Protein AF-A0A6V7IVZ9-F1 (afdb_monomer)

Structure (mmCIF, N/CA/C/O backbone):
data_AF-A0A6V7IVZ9-F1
#
_entry.id   AF-A0A6V7IVZ9-F1
#
loop_
_atom_site.group_PDB
_atom_site.id
_atom_site.type_symbol
_atom_site.label_atom_id
_atom_site.label_alt_id
_atom_site.label_comp_id
_atom_site.label_asym_id
_atom_site.label_entity_id
_atom_site.label_seq_id
_atom_site.pdbx_PDB_ins_code
_atom_site.Cartn_x
_atom_site.Cartn_y
_atom_site.Cartn_z
_atom_site.occupancy
_atom_site.B_iso_or_equiv
_atom_site.auth_seq_id
_atom_site.auth_comp_id
_atom_site.auth_asym_id
_atom_site.auth_atom_id
_atom_site.pdbx_PDB_model_num
ATOM 1 N N . MET A 1 1 ? 34.591 -4.222 -26.010 1.00 52.09 1 MET A N 1
ATOM 2 C CA . MET A 1 1 ? 35.633 -4.998 -26.718 1.00 52.09 1 MET A CA 1
ATOM 3 C C . MET A 1 1 ? 35.244 -5.314 -28.159 1.00 52.09 1 MET A C 1
ATOM 5 O O . MET A 1 1 ? 36.115 -5.189 -28.998 1.00 52.09 1 MET A O 1
ATOM 9 N N . ALA A 1 2 ? 33.980 -5.629 -28.473 1.00 67.31 2 ALA A N 1
ATOM 10 C CA . ALA A 1 2 ? 33.551 -5.949 -29.846 1.00 67.31 2 ALA A CA 1
ATOM 11 C C . ALA A 1 2 ? 33.911 -4.881 -30.910 1.00 67.31 2 ALA A C 1
ATOM 13 O O . ALA A 1 2 ? 34.555 -5.218 -31.892 1.00 67.31 2 ALA A O 1
ATOM 14 N N . LEU A 1 3 ? 33.627 -3.592 -30.662 1.00 71.81 3 LEU A N 1
ATOM 15 C CA . LEU A 1 3 ? 33.977 -2.481 -31.576 1.00 71.81 3 LEU A CA 1
ATOM 16 C C . LEU A 1 3 ? 35.470 -2.381 -31.927 1.00 71.81 3 LEU A C 1
ATOM 18 O O . LEU A 1 3 ? 35.816 -1.995 -33.039 1.00 71.81 3 LEU A O 1
ATOM 22 N N . GLU A 1 4 ? 36.356 -2.711 -30.985 1.00 75.56 4 GLU A N 1
ATOM 23 C CA . GLU A 1 4 ? 37.801 -2.662 -31.230 1.00 75.56 4 GLU A CA 1
ATOM 24 C C . GLU A 1 4 ? 38.268 -3.864 -32.046 1.00 75.56 4 GLU A C 1
ATOM 26 O O . GLU A 1 4 ? 39.106 -3.727 -32.927 1.00 75.56 4 GLU A O 1
ATOM 31 N N . VAL A 1 5 ? 37.704 -5.039 -31.769 1.00 74.25 5 VAL A N 1
ATOM 32 C CA . VAL A 1 5 ? 38.083 -6.288 -32.437 1.00 74.25 5 VAL A CA 1
ATOM 33 C C . VAL A 1 5 ? 37.590 -6.320 -33.885 1.00 74.25 5 VAL A C 1
ATOM 35 O O . VAL A 1 5 ? 38.287 -6.855 -34.741 1.00 74.25 5 VAL A O 1
ATOM 38 N N . GLU A 1 6 ? 36.418 -5.748 -34.171 1.00 70.19 6 GLU A N 1
ATOM 39 C CA . GLU A 1 6 ? 35.843 -5.750 -35.523 1.00 70.19 6 GLU A CA 1
ATOM 40 C C . GLU A 1 6 ? 36.354 -4.601 -36.396 1.00 70.19 6 GLU A C 1
ATOM 42 O O . GLU A 1 6 ? 36.631 -4.814 -37.573 1.00 70.19 6 GLU A O 1
ATOM 47 N N . ASN A 1 7 ? 36.511 -3.400 -35.829 1.00 67.19 7 ASN A N 1
ATOM 48 C CA . ASN A 1 7 ? 36.772 -2.192 -36.617 1.00 67.19 7 ASN A CA 1
ATOM 49 C C . ASN A 1 7 ? 38.096 -1.497 -36.279 1.00 67.19 7 ASN A C 1
ATOM 51 O O . ASN A 1 7 ? 38.365 -0.437 -36.840 1.00 67.19 7 ASN A O 1
ATOM 55 N N . CYS A 1 8 ? 38.909 -2.033 -35.356 1.00 68.94 8 CYS A N 1
ATOM 56 C CA . CYS A 1 8 ? 40.101 -1.346 -34.839 1.00 68.94 8 CYS A CA 1
ATOM 57 C C . CYS A 1 8 ? 39.777 0.104 -34.435 1.00 68.94 8 CYS A C 1
ATOM 59 O O . CYS A 1 8 ? 40.544 1.019 -34.723 1.00 68.94 8 CYS A O 1
ATOM 61 N N . PHE A 1 9 ? 38.596 0.332 -33.855 1.00 68.06 9 PHE A N 1
ATOM 62 C CA . PHE A 1 9 ? 37.971 1.654 -33.743 1.00 68.06 9 PHE A CA 1
ATOM 63 C C . PHE A 1 9 ? 38.811 2.687 -32.968 1.00 68.06 9 PHE A C 1
ATOM 65 O O . PHE A 1 9 ? 38.707 3.884 -33.206 1.00 68.06 9 PHE A O 1
ATOM 72 N N . LEU A 1 10 ? 39.659 2.248 -32.038 1.00 69.75 10 LEU A N 1
ATOM 73 C CA . LEU A 1 10 ? 40.573 3.095 -31.268 1.00 69.75 10 LEU A CA 1
ATOM 74 C C . LEU A 1 10 ? 42.005 3.082 -31.822 1.00 69.75 10 LEU A C 1
ATOM 76 O O . LEU A 1 10 ? 42.784 3.989 -31.514 1.00 69.75 10 LEU A O 1
ATOM 80 N N . SER A 1 11 ? 42.350 2.054 -32.599 1.00 70.69 11 SER A N 1
ATOM 81 C CA . SER A 1 11 ? 43.671 1.853 -33.209 1.00 70.69 11 SER A CA 1
ATOM 82 C C . SER A 1 11 ? 43.796 2.491 -34.602 1.00 70.69 11 SER A C 1
ATOM 84 O O . SER A 1 11 ? 44.905 2.765 -35.064 1.00 70.69 11 SER A O 1
ATOM 86 N N . SER A 1 12 ? 42.666 2.754 -35.257 1.00 61.03 12 SER A N 1
ATOM 87 C CA . SER A 1 12 ? 42.534 3.511 -36.504 1.00 61.03 12 SER A CA 1
ATOM 88 C C . SER A 1 12 ? 42.675 5.018 -36.233 1.00 61.03 12 SER A C 1
ATOM 90 O O . SER A 1 12 ? 42.497 5.477 -35.109 1.00 61.03 12 SER A O 1
ATOM 92 N N . GLY A 1 13 ? 43.104 5.792 -37.233 1.00 58.16 13 GLY A N 1
ATOM 93 C CA . GLY A 1 13 ? 43.589 7.173 -37.086 1.00 58.16 13 GLY A CA 1
ATOM 94 C C . GLY A 1 13 ? 42.637 8.205 -36.446 1.00 58.16 13 GLY A C 1
ATOM 95 O O . GLY A 1 13 ? 41.497 7.944 -36.090 1.00 58.16 13 GLY A O 1
ATOM 96 N N . SER A 1 14 ? 43.135 9.439 -36.313 1.00 59.12 14 SER A N 1
ATOM 97 C CA . SER A 1 14 ? 42.578 10.556 -35.522 1.00 59.12 14 SER A CA 1
ATOM 98 C C . SER A 1 14 ? 41.088 10.895 -35.687 1.00 59.12 14 SER A C 1
ATOM 100 O O . SER A 1 14 ? 40.543 11.546 -34.797 1.00 59.12 14 SER A O 1
ATOM 102 N N . ASP A 1 15 ? 40.442 10.481 -36.777 1.00 62.66 15 ASP A N 1
ATOM 103 C CA . ASP A 1 15 ? 39.047 10.809 -37.098 1.00 62.66 15 ASP A CA 1
ATOM 104 C C . ASP A 1 15 ? 38.033 10.055 -36.209 1.00 62.66 15 ASP A C 1
ATOM 106 O O . ASP A 1 15 ? 37.001 10.600 -35.806 1.00 62.66 15 ASP A O 1
ATOM 110 N N . ASP A 1 16 ? 38.386 8.846 -35.760 1.00 64.50 16 ASP A N 1
ATOM 111 C CA . ASP A 1 16 ? 37.539 8.037 -34.875 1.00 64.50 16 ASP A CA 1
ATOM 112 C C . ASP A 1 16 ? 37.458 8.600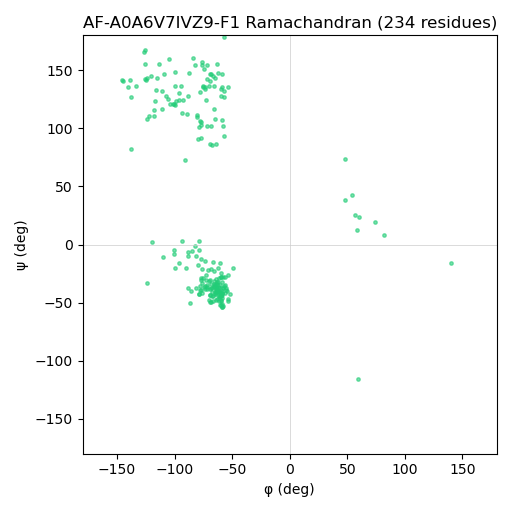 -33.446 1.00 64.50 16 ASP A C 1
ATOM 114 O O . ASP A 1 16 ? 36.476 8.386 -32.730 1.00 64.50 16 ASP A O 1
ATOM 118 N N . LYS A 1 17 ? 38.437 9.422 -33.036 1.00 71.19 17 LYS A N 1
ATOM 119 C CA . LYS A 1 17 ? 38.400 10.133 -31.745 1.00 71.19 17 LYS A CA 1
ATOM 120 C C . LYS A 1 17 ? 37.372 11.264 -31.740 1.00 71.19 17 LYS A C 1
ATOM 122 O O . LYS A 1 17 ? 36.716 11.479 -30.719 1.00 71.19 17 LYS A O 1
ATOM 127 N N . SER A 1 18 ? 37.210 11.968 -32.863 1.00 76.38 18 SER A N 1
ATOM 128 C CA . SER A 1 18 ? 36.163 12.982 -33.058 1.00 76.38 18 SER A CA 1
ATOM 129 C C . SER A 1 18 ? 34.785 12.332 -32.986 1.00 76.38 18 SER A C 1
ATOM 131 O O . SER A 1 18 ? 33.917 12.788 -32.241 1.00 76.38 18 SER A O 1
ATOM 133 N N . ARG A 1 19 ? 34.626 11.207 -33.689 1.00 77.81 19 ARG A N 1
ATOM 134 C CA . ARG A 1 19 ? 33.383 10.434 -33.735 1.00 77.81 19 ARG A CA 1
ATOM 135 C C . ARG A 1 19 ? 33.009 9.858 -32.370 1.00 77.81 19 ARG A C 1
ATOM 137 O O . ARG A 1 19 ? 31.872 10.011 -31.930 1.00 77.81 19 ARG A O 1
ATOM 144 N N . LEU A 1 20 ? 33.978 9.330 -31.621 1.00 81.69 20 LEU A N 1
ATOM 145 C CA . LEU A 1 20 ? 33.771 8.916 -30.230 1.00 81.69 20 LEU A CA 1
ATOM 146 C C . LEU A 1 20 ? 33.303 10.082 -29.342 1.00 81.69 20 LEU A C 1
ATOM 148 O O . LEU A 1 20 ? 32.405 9.911 -28.516 1.00 81.69 20 LEU A O 1
ATOM 152 N N . ALA A 1 21 ? 33.879 11.276 -29.506 1.00 83.75 21 ALA A N 1
ATOM 153 C CA . ALA A 1 21 ? 33.460 12.453 -28.746 1.00 83.75 21 ALA A CA 1
ATOM 154 C C . ALA A 1 21 ? 32.022 12.886 -29.087 1.00 83.75 21 ALA A C 1
ATOM 156 O O . ALA A 1 21 ? 31.282 13.316 -28.198 1.00 83.75 21 ALA A O 1
ATOM 157 N N . GLU A 1 22 ? 31.598 12.752 -30.345 1.00 84.56 22 GLU A N 1
ATOM 158 C CA . GLU A 1 22 ? 30.212 12.989 -30.761 1.00 84.56 22 GLU A CA 1
ATOM 159 C C . GLU A 1 22 ? 29.251 11.947 -30.185 1.00 84.56 22 GLU A C 1
ATOM 161 O O . GLU A 1 22 ? 28.225 12.331 -29.614 1.00 84.56 22 GLU A O 1
ATOM 166 N N . MET A 1 23 ? 29.620 10.662 -30.215 1.00 84.88 23 MET A N 1
ATOM 167 C CA . MET A 1 23 ? 28.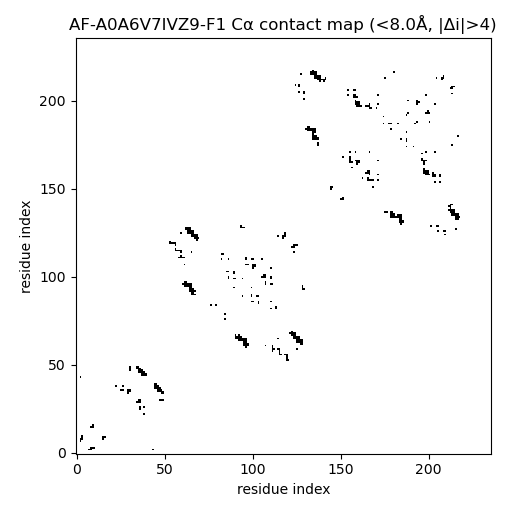848 9.583 -29.592 1.00 84.88 23 MET A CA 1
ATOM 168 C C . MET A 1 23 ? 28.674 9.824 -28.091 1.00 84.88 23 MET A C 1
ATOM 170 O O . MET A 1 23 ? 27.561 9.751 -27.580 1.00 84.88 23 MET A O 1
ATOM 174 N N . LEU A 1 24 ? 29.735 10.196 -27.368 1.00 85.69 24 LEU A N 1
ATOM 175 C CA . LEU A 1 24 ? 29.649 10.498 -25.935 1.00 85.69 24 LEU A CA 1
ATOM 176 C C . LEU A 1 24 ? 28.760 11.717 -25.649 1.00 85.69 24 LEU A C 1
ATOM 178 O O . LEU A 1 24 ? 27.980 11.702 -24.694 1.00 85.69 24 LEU A O 1
ATOM 182 N N . LYS A 1 25 ? 28.812 12.759 -26.491 1.00 88.19 25 LYS A N 1
ATOM 183 C CA . LYS A 1 25 ? 27.898 13.911 -26.394 1.00 88.19 25 LYS A CA 1
ATOM 184 C C . LYS A 1 25 ? 26.449 13.526 -26.690 1.00 88.19 25 LYS A C 1
ATOM 186 O O . LYS A 1 25 ? 25.542 14.132 -26.117 1.00 88.19 25 LYS A O 1
ATOM 191 N N . GLN A 1 26 ? 26.215 12.580 -27.596 1.00 87.38 26 GLN A N 1
ATOM 192 C CA . GLN A 1 26 ? 24.886 12.040 -27.870 1.00 87.38 26 GLN A CA 1
ATOM 193 C C . GLN A 1 26 ? 24.377 11.230 -26.675 1.00 87.38 26 GLN A C 1
ATOM 195 O O . GLN A 1 26 ? 23.308 11.542 -26.162 1.00 87.38 26 GLN A O 1
ATOM 200 N N . VAL A 1 27 ? 25.180 10.304 -26.141 1.00 90.38 27 VAL A N 1
ATOM 201 C CA . VAL A 1 27 ? 24.852 9.541 -24.924 1.00 90.38 27 VAL A CA 1
ATOM 202 C C . VAL A 1 27 ? 24.509 10.472 -23.771 1.00 90.38 27 VAL A C 1
ATOM 204 O O . VAL A 1 27 ? 23.495 10.280 -23.109 1.00 90.38 27 VAL A O 1
ATOM 207 N N . MET A 1 28 ? 25.318 11.507 -23.535 1.00 89.25 28 MET A N 1
ATOM 208 C CA . MET A 1 28 ? 25.069 12.446 -22.443 1.00 89.25 28 MET A CA 1
ATOM 209 C C . MET A 1 28 ? 23.727 13.172 -22.604 1.00 89.25 28 MET A C 1
ATOM 211 O O . MET A 1 28 ? 23.006 13.338 -21.624 1.00 89.25 28 MET A O 1
ATOM 215 N N . ARG A 1 29 ? 23.366 13.590 -23.822 1.00 90.19 29 ARG A N 1
ATOM 216 C CA . ARG A 1 29 ? 22.072 14.236 -24.090 1.00 90.19 29 ARG A CA 1
ATOM 217 C C . ARG A 1 29 ? 20.915 13.249 -23.945 1.00 90.19 29 ARG A C 1
ATOM 219 O O . ARG A 1 29 ? 19.977 13.514 -23.199 1.00 90.19 29 ARG A O 1
ATOM 226 N N . ASP A 1 30 ? 21.022 12.090 -24.579 1.00 89.50 30 ASP A N 1
ATOM 227 C CA . ASP A 1 30 ? 19.947 11.102 -24.648 1.00 89.50 30 ASP A CA 1
ATOM 228 C C . ASP A 1 30 ? 19.677 10.437 -23.293 1.00 89.50 30 ASP A C 1
ATOM 230 O O . ASP A 1 30 ? 18.519 10.257 -22.912 1.00 89.50 30 ASP A O 1
ATOM 234 N N . LEU A 1 31 ? 20.713 10.141 -22.501 1.00 88.31 31 LEU A N 1
ATOM 235 C CA . LEU A 1 31 ? 20.531 9.615 -21.146 1.00 88.31 31 LEU A CA 1
ATOM 236 C C . LEU A 1 31 ? 19.907 10.652 -20.205 1.00 88.31 31 LEU A C 1
ATOM 238 O O . LEU A 1 31 ? 19.066 10.284 -19.385 1.00 88.31 31 LEU A O 1
ATOM 242 N N . ASN A 1 32 ? 20.268 11.931 -20.336 1.00 89.19 32 ASN A N 1
ATOM 243 C CA . ASN A 1 32 ? 19.706 12.988 -19.493 1.00 89.19 32 ASN A CA 1
ATOM 244 C C . ASN A 1 32 ? 18.256 13.335 -19.870 1.00 89.19 32 ASN A C 1
ATOM 246 O O . ASN A 1 32 ? 17.451 13.602 -18.979 1.00 89.19 32 ASN A O 1
ATOM 250 N N . SER A 1 33 ? 17.903 13.300 -21.159 1.00 87.69 33 SER A N 1
ATOM 251 C CA . SER A 1 33 ? 16.550 13.622 -21.634 1.00 87.69 33 SER A CA 1
ATOM 252 C C . SER A 1 33 ? 15.604 12.419 -21.620 1.00 87.69 33 SER A C 1
ATOM 254 O O . SER A 1 33 ? 14.507 12.503 -21.072 1.00 87.69 33 SER A O 1
ATOM 256 N N . HIS A 1 34 ? 16.022 11.289 -22.192 1.00 82.94 34 HIS A N 1
ATOM 257 C CA . HIS A 1 34 ? 15.154 10.137 -22.460 1.00 82.94 34 HIS A CA 1
ATOM 258 C C . HIS A 1 34 ? 15.464 8.925 -21.578 1.00 82.94 34 HIS A C 1
ATOM 260 O O . HIS A 1 34 ? 14.686 7.973 -21.562 1.00 82.94 34 HIS A O 1
ATOM 266 N N . LYS A 1 35 ? 16.581 8.934 -20.831 1.00 85.56 35 LYS A N 1
ATOM 267 C CA . LYS A 1 35 ? 17.063 7.794 -20.016 1.00 85.56 35 LYS A CA 1
ATOM 268 C C . LYS A 1 35 ? 17.323 6.522 -20.827 1.00 85.56 35 LYS A C 1
ATOM 270 O O . LYS A 1 35 ? 17.521 5.451 -20.256 1.00 85.56 35 LYS A O 1
ATOM 275 N N . MET A 1 36 ? 17.347 6.639 -22.147 1.00 88.00 36 MET A N 1
ATOM 276 C CA . MET A 1 36 ? 17.667 5.581 -23.087 1.00 88.00 36 MET A CA 1
ATOM 277 C C . MET A 1 36 ? 18.412 6.192 -24.266 1.00 88.00 36 MET A C 1
ATOM 279 O O . MET A 1 36 ? 18.089 7.294 -24.696 1.00 88.00 36 MET A O 1
ATOM 283 N N . CYS A 1 37 ? 19.418 5.488 -24.763 1.00 88.12 37 CYS A N 1
ATOM 284 C CA . CYS A 1 37 ? 20.205 5.903 -25.912 1.00 88.12 37 CYS A CA 1
ATOM 285 C C . CYS A 1 37 ? 20.492 4.674 -26.768 1.00 88.12 37 CYS A C 1
ATOM 287 O O . CYS A 1 37 ? 20.827 3.606 -26.250 1.00 88.12 37 CYS A O 1
ATOM 289 N N . THR A 1 38 ? 20.341 4.821 -28.075 1.00 87.12 38 THR A N 1
ATOM 290 C CA . THR A 1 38 ? 20.680 3.791 -29.052 1.00 87.12 38 THR A CA 1
ATOM 291 C C . THR A 1 38 ? 21.779 4.340 -29.937 1.00 87.12 38 THR A C 1
ATOM 293 O O . THR A 1 38 ? 21.552 5.270 -30.706 1.00 87.12 38 THR A O 1
ATOM 296 N N . LEU A 1 39 ? 22.972 3.781 -29.798 1.00 84.38 39 LEU A N 1
ATOM 297 C CA . LEU A 1 39 ? 24.125 4.131 -30.610 1.00 84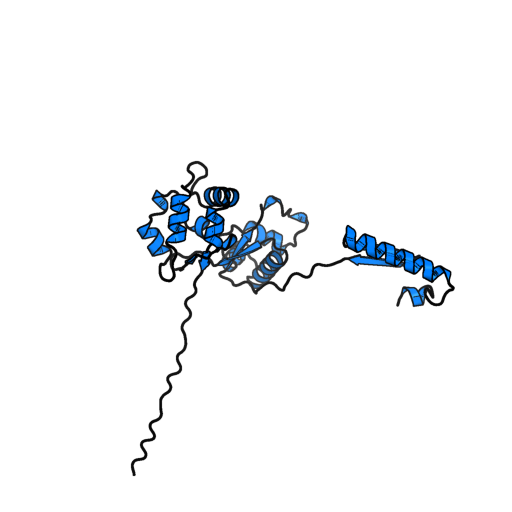.38 39 LEU A CA 1
ATOM 298 C C . LEU A 1 39 ? 24.236 3.132 -31.748 1.00 84.38 39 LEU A C 1
ATOM 300 O O . LEU A 1 39 ? 24.220 1.930 -31.499 1.00 84.38 39 LEU A O 1
ATOM 304 N N . THR A 1 40 ? 24.374 3.611 -32.973 1.00 80.00 40 THR A N 1
ATOM 305 C CA . THR A 1 40 ? 24.557 2.764 -34.152 1.00 80.00 40 THR A CA 1
ATOM 306 C C . THR A 1 40 ? 25.855 3.167 -34.831 1.00 80.00 40 THR A C 1
ATOM 308 O O . THR A 1 40 ? 25.930 4.266 -35.373 1.00 80.00 40 THR A O 1
ATOM 311 N N . GLU A 1 41 ? 26.862 2.299 -34.788 1.00 74.50 41 GLU A N 1
ATOM 312 C CA . GLU A 1 41 ? 28.154 2.528 -35.437 1.00 74.50 41 GLU A CA 1
ATOM 313 C C . GLU A 1 41 ? 28.449 1.361 -36.385 1.00 74.50 41 GLU A C 1
ATOM 315 O O . GLU A 1 41 ? 28.699 0.232 -35.954 1.00 74.50 41 GLU A O 1
ATOM 320 N N . GLY A 1 42 ? 28.366 1.625 -37.692 1.00 75.38 42 GLY A N 1
ATOM 321 C CA . GLY A 1 42 ? 28.497 0.604 -38.733 1.00 75.38 42 GLY A CA 1
ATOM 322 C C . GLY A 1 42 ? 27.450 -0.504 -38.593 1.00 75.38 42 GLY A C 1
ATOM 323 O O . GLY A 1 42 ? 26.251 -0.264 -38.723 1.00 75.38 42 GLY A O 1
ATOM 324 N N . THR A 1 43 ? 27.913 -1.724 -38.332 1.00 71.50 43 THR A N 1
ATOM 325 C CA . THR A 1 43 ? 27.082 -2.918 -38.116 1.00 71.50 43 THR A CA 1
ATOM 326 C C . THR A 1 43 ? 26.662 -3.117 -36.660 1.00 71.50 43 THR A C 1
ATOM 328 O O . THR A 1 43 ? 25.813 -3.966 -36.393 1.00 71.50 43 THR A O 1
ATOM 331 N N . MET A 1 44 ? 27.222 -2.358 -35.709 1.00 74.50 44 MET A N 1
ATOM 332 C CA . MET A 1 44 ? 27.009 -2.595 -34.283 1.00 74.50 44 MET A CA 1
ATOM 333 C C . MET A 1 44 ? 26.065 -1.564 -33.664 1.00 74.50 44 MET A C 1
ATOM 335 O O . MET A 1 44 ? 26.298 -0.355 -33.709 1.00 74.50 44 MET A O 1
ATOM 339 N N . THR A 1 45 ? 25.009 -2.053 -33.017 1.00 84.94 45 THR A N 1
ATOM 340 C CA . THR A 1 45 ? 24.034 -1.222 -32.306 1.00 84.94 45 THR A CA 1
ATOM 341 C C . THR A 1 45 ? 24.141 -1.442 -30.798 1.00 84.94 45 THR A C 1
ATOM 343 O O . THR A 1 45 ? 23.906 -2.543 -30.303 1.00 84.94 45 THR A O 1
ATOM 346 N N . THR A 1 46 ? 24.496 -0.401 -30.045 1.00 84.38 46 THR A N 1
ATOM 347 C CA . THR A 1 46 ? 24.597 -0.442 -28.580 1.00 84.38 46 THR A CA 1
ATOM 348 C C . THR A 1 46 ? 23.394 0.250 -27.953 1.00 84.38 46 THR A C 1
ATOM 350 O O . THR A 1 46 ? 23.166 1.440 -28.168 1.00 84.38 46 THR A O 1
ATOM 353 N N . HIS A 1 47 ? 22.638 -0.482 -27.137 1.00 88.75 47 HIS A N 1
ATOM 354 C CA . HIS A 1 47 ? 21.486 0.048 -26.412 1.00 88.75 47 HIS A CA 1
ATOM 355 C C . HIS A 1 47 ? 21.861 0.327 -24.954 1.00 88.75 47 HIS A C 1
ATOM 357 O O . HIS A 1 47 ? 22.262 -0.573 -24.219 1.00 88.75 47 HIS A O 1
ATOM 363 N N . LEU A 1 48 ? 21.708 1.577 -24.527 1.00 86.38 48 LEU A N 1
ATOM 364 C CA . LEU A 1 48 ? 21.917 2.028 -23.156 1.00 86.38 48 LEU A CA 1
ATOM 365 C C . LEU A 1 48 ? 20.565 2.414 -22.556 1.00 86.38 48 LEU A C 1
ATOM 367 O O . LEU A 1 48 ? 19.804 3.161 -23.169 1.00 86.38 48 LEU A O 1
ATOM 371 N N . LYS A 1 49 ? 20.263 1.936 -21.347 1.00 88.44 49 LYS A N 1
ATOM 372 C CA . LYS A 1 49 ? 19.049 2.302 -20.608 1.00 88.44 49 LYS A CA 1
ATOM 373 C C . LYS A 1 49 ? 19.388 2.537 -19.145 1.00 88.44 49 LYS A C 1
ATOM 375 O O . LYS A 1 49 ? 19.961 1.670 -18.491 1.00 88.44 49 LYS A O 1
ATOM 380 N N . VAL A 1 50 ? 19.001 3.696 -18.620 1.00 84.56 50 VAL A N 1
ATOM 381 C CA . VAL A 1 50 ? 19.114 3.991 -17.191 1.00 84.56 50 VAL A CA 1
ATOM 382 C C . VAL A 1 50 ? 17.978 3.276 -16.472 1.00 84.56 50 VAL A C 1
ATOM 384 O O . VAL A 1 50 ? 16.814 3.674 -16.553 1.00 84.56 50 VAL A O 1
ATOM 387 N N . VAL A 1 51 ? 18.317 2.204 -15.764 1.00 81.62 51 VAL A N 1
ATOM 388 C CA . VAL A 1 51 ? 17.372 1.472 -14.920 1.00 81.62 51 VAL A CA 1
ATOM 389 C C . VAL A 1 51 ? 17.375 2.098 -13.530 1.00 81.62 51 VAL A C 1
ATOM 391 O O . VAL A 1 51 ? 18.426 2.276 -12.918 1.00 81.62 51 VAL A O 1
ATOM 394 N N . ARG A 1 52 ? 16.191 2.443 -13.018 1.00 76.69 52 ARG A N 1
ATOM 395 C CA . ARG A 1 52 ? 16.043 2.832 -11.613 1.00 76.69 52 ARG A CA 1
ATOM 396 C C . ARG A 1 52 ? 15.978 1.567 -10.771 1.00 76.69 52 ARG A C 1
ATOM 398 O O . ARG A 1 52 ? 15.001 0.833 -10.856 1.00 76.69 52 ARG A O 1
ATOM 405 N N . LEU A 1 53 ? 17.012 1.334 -9.972 1.00 73.75 53 LEU A N 1
ATOM 406 C CA . LEU A 1 53 ? 17.007 0.289 -8.957 1.00 73.75 53 LEU A CA 1
ATOM 407 C C . LEU A 1 53 ? 16.182 0.797 -7.773 1.00 73.75 53 LEU A C 1
ATOM 409 O O . LEU A 1 53 ? 16.620 1.688 -7.045 1.00 73.75 53 LEU A O 1
ATOM 413 N N . ALA A 1 54 ? 14.965 0.280 -7.615 1.00 75.56 54 ALA A N 1
ATOM 414 C CA . ALA A 1 54 ? 14.235 0.467 -6.369 1.00 75.56 54 ALA A CA 1
ATOM 415 C C . ALA A 1 54 ? 14.879 -0.388 -5.266 1.00 75.56 54 ALA A C 1
ATOM 417 O O . ALA A 1 54 ? 15.551 -1.384 -5.546 1.00 75.56 54 ALA A O 1
ATOM 418 N N . ALA A 1 55 ? 14.703 0.032 -4.013 1.00 77.31 55 ALA A N 1
ATOM 419 C CA . ALA A 1 55 ? 15.162 -0.743 -2.868 1.00 77.31 55 ALA A CA 1
ATOM 420 C C . ALA A 1 55 ? 14.443 -2.097 -2.825 1.00 77.31 55 ALA A C 1
ATOM 422 O O . ALA A 1 55 ? 13.277 -2.196 -3.216 1.00 77.31 55 ALA A O 1
ATOM 423 N N . GLU A 1 56 ? 15.131 -3.125 -2.330 1.00 76.25 56 GLU A N 1
ATOM 424 C CA . GLU A 1 56 ? 14.531 -4.448 -2.191 1.00 76.25 56 GLU A CA 1
ATOM 425 C C . GLU A 1 56 ? 13.261 -4.368 -1.326 1.00 76.25 56 GLU A C 1
ATOM 427 O O . GLU A 1 56 ? 13.282 -3.811 -0.218 1.00 76.25 56 GLU A O 1
ATOM 432 N N . PRO A 1 57 ? 12.128 -4.884 -1.829 1.00 81.94 57 PRO A N 1
ATOM 433 C CA . PRO A 1 57 ? 10.870 -4.821 -1.114 1.00 81.94 57 PRO A CA 1
ATOM 434 C C . PRO A 1 57 ? 10.925 -5.796 0.063 1.00 81.94 57 PRO A C 1
ATOM 436 O O . PRO A 1 57 ? 11.465 -6.900 -0.035 1.00 81.94 57 PRO A O 1
ATOM 439 N N . LYS A 1 58 ? 10.328 -5.398 1.189 1.00 82.94 58 LYS A N 1
ATOM 440 C CA . LYS A 1 58 ? 10.217 -6.270 2.364 1.00 82.94 58 LYS A CA 1
ATOM 441 C C . LYS A 1 58 ? 9.462 -7.555 1.999 1.00 82.94 58 LYS A C 1
ATOM 443 O O . LYS A 1 58 ? 8.528 -7.486 1.196 1.00 82.94 58 LYS A O 1
ATOM 448 N N . PRO A 1 59 ? 9.805 -8.697 2.619 1.00 85.00 59 PRO A N 1
ATOM 449 C CA . PRO A 1 59 ? 9.086 -9.939 2.379 1.00 85.00 59 PRO A CA 1
ATOM 450 C C . PRO A 1 59 ? 7.612 -9.783 2.763 1.00 85.00 59 PRO A C 1
ATOM 452 O O . PRO A 1 59 ? 7.280 -9.240 3.823 1.00 85.00 59 PRO A O 1
ATOM 455 N N . VAL A 1 60 ? 6.740 -10.260 1.877 1.00 88.06 60 VAL A N 1
ATOM 456 C CA . VAL A 1 60 ? 5.289 -10.229 2.060 1.00 88.06 60 VAL A CA 1
ATOM 457 C C . VAL A 1 60 ? 4.884 -11.351 3.008 1.00 88.06 60 VAL A C 1
ATOM 459 O O . VAL A 1 60 ? 5.286 -12.500 2.834 1.00 88.06 60 VAL A O 1
ATOM 462 N N . LEU A 1 61 ? 4.081 -11.021 4.016 1.00 89.19 61 LEU A N 1
ATOM 463 C CA . LEU A 1 61 ? 3.557 -11.989 4.979 1.00 89.19 61 LEU A CA 1
ATOM 464 C C . LEU A 1 61 ? 2.125 -12.384 4.610 1.00 89.19 61 LEU A C 1
ATOM 466 O O . LEU A 1 61 ? 1.345 -11.557 4.143 1.00 89.19 61 LEU A O 1
ATOM 470 N N . ASP A 1 62 ? 1.743 -13.622 4.923 1.00 89.12 62 ASP A N 1
ATOM 471 C CA . ASP A 1 62 ? 0.443 -14.204 4.548 1.00 89.12 62 ASP A CA 1
ATOM 472 C C . ASP A 1 62 ? -0.774 -13.403 5.061 1.00 89.12 62 ASP A C 1
ATOM 474 O O . ASP A 1 62 ? -1.849 -13.415 4.463 1.00 89.12 62 ASP A O 1
ATOM 478 N N . HIS A 1 63 ? -0.600 -12.695 6.180 1.00 88.00 63 HIS A N 1
ATOM 479 C CA . HIS A 1 63 ? -1.629 -11.901 6.858 1.00 88.00 63 HIS A CA 1
ATOM 480 C C . HIS A 1 63 ? -1.652 -10.421 6.441 1.00 88.00 63 HIS A C 1
ATOM 482 O O . HIS A 1 63 ? -2.375 -9.619 7.042 1.00 88.00 63 HIS A O 1
ATOM 488 N N . GLN A 1 64 ? -0.816 -10.019 5.484 1.00 90.12 64 GLN A N 1
ATOM 489 C CA . GLN A 1 64 ? -0.856 -8.674 4.918 1.00 90.12 64 GLN A CA 1
ATOM 490 C C . GLN A 1 64 ? -1.934 -8.582 3.843 1.00 90.12 64 GLN A C 1
ATOM 492 O O . GLN A 1 64 ? -2.322 -9.579 3.238 1.00 90.12 64 GLN A O 1
ATOM 497 N N . VAL A 1 65 ? -2.431 -7.368 3.640 1.00 90.25 65 VAL A N 1
ATOM 498 C CA . VAL A 1 65 ? -3.496 -7.044 2.696 1.00 90.25 65 VAL A CA 1
ATOM 499 C C . VAL A 1 65 ? -2.921 -6.083 1.650 1.00 90.25 65 VAL A C 1
ATOM 501 O O . VAL A 1 65 ? -2.497 -4.983 2.027 1.00 90.25 65 VAL A O 1
ATOM 504 N N . PRO A 1 66 ? -2.850 -6.487 0.369 1.00 89.88 66 PRO A N 1
ATOM 505 C CA . PRO A 1 66 ? -2.444 -5.614 -0.726 1.00 89.88 66 PRO A CA 1
ATOM 506 C C . PRO A 1 66 ? -3.561 -4.633 -1.099 1.00 89.88 66 PRO A C 1
ATOM 508 O O . PRO A 1 66 ? -4.725 -5.016 -1.194 1.00 89.88 66 PRO A O 1
ATOM 511 N N . ILE A 1 67 ? -3.208 -3.366 -1.323 1.00 88.44 67 ILE A N 1
ATOM 512 C CA . ILE A 1 67 ? -4.116 -2.304 -1.780 1.00 88.44 67 ILE A CA 1
ATOM 513 C C . ILE A 1 67 ? -3.472 -1.518 -2.916 1.00 88.44 67 ILE A C 1
ATOM 515 O O . ILE A 1 67 ? -2.305 -1.137 -2.815 1.00 88.44 67 ILE A O 1
ATOM 519 N N . PHE A 1 68 ? -4.247 -1.222 -3.957 1.00 87.00 68 PHE A N 1
ATOM 520 C CA . PHE A 1 68 ? -3.821 -0.340 -5.040 1.00 87.00 68 PHE A CA 1
ATOM 521 C C . PHE A 1 68 ? -3.728 1.120 -4.585 1.00 87.00 68 PHE A C 1
ATOM 523 O O . PHE A 1 68 ? -4.606 1.627 -3.888 1.00 87.00 68 PHE A O 1
ATOM 530 N N . LEU A 1 69 ? -2.651 1.791 -4.990 1.00 77.25 69 LEU A N 1
ATOM 531 C CA . LEU A 1 69 ? -2.461 3.228 -4.766 1.00 77.25 69 LEU A CA 1
ATOM 532 C C . LEU A 1 69 ? -3.286 4.088 -5.732 1.00 77.25 69 LEU A C 1
ATOM 534 O O . LEU A 1 69 ? -3.699 5.190 -5.374 1.00 77.25 69 LEU A O 1
ATOM 538 N N . GLU A 1 70 ? -3.514 3.571 -6.936 1.00 73.19 70 GLU A N 1
ATOM 539 C CA . GLU A 1 70 ? -4.210 4.238 -8.037 1.00 73.19 70 GLU A CA 1
ATOM 540 C C . GLU A 1 70 ? -5.360 3.366 -8.546 1.00 73.19 70 GLU A C 1
ATOM 542 O O . GLU A 1 70 ? -5.459 2.185 -8.199 1.00 73.19 70 GLU A O 1
ATOM 547 N N . ASP A 1 71 ? -6.240 3.950 -9.360 1.00 68.62 71 ASP A N 1
ATOM 548 C CA . ASP A 1 71 ? -7.384 3.234 -9.911 1.00 68.62 71 ASP A CA 1
ATOM 549 C C . ASP A 1 71 ? -6.939 2.011 -10.722 1.00 68.62 71 ASP A C 1
ATOM 551 O O . ASP A 1 71 ? -6.021 2.062 -11.543 1.00 68.62 71 ASP A O 1
ATOM 555 N N . LYS A 1 72 ? -7.639 0.894 -10.499 1.00 66.44 72 LYS A N 1
ATOM 556 C CA . LYS A 1 72 ? -7.377 -0.407 -11.137 1.00 66.44 72 LYS A CA 1
ATOM 557 C C . LYS A 1 72 ? -7.349 -0.320 -12.670 1.00 66.44 72 LYS A C 1
ATOM 559 O O . LYS A 1 72 ? -6.681 -1.116 -13.318 1.00 66.44 72 LYS A O 1
ATOM 564 N N . GLU A 1 73 ? -8.055 0.660 -13.228 1.00 63.44 73 GLU A N 1
ATOM 565 C CA . GLU A 1 73 ? -8.219 0.914 -14.663 1.00 63.44 73 GLU A CA 1
ATOM 566 C C . GLU A 1 73 ? -6.929 1.378 -15.358 1.00 63.44 73 GLU A C 1
ATOM 568 O O . GLU A 1 73 ? -6.792 1.208 -16.567 1.00 63.44 73 GLU A O 1
ATOM 573 N N . VAL A 1 74 ? -5.953 1.906 -14.611 1.00 64.12 74 VAL A N 1
ATOM 574 C CA . VAL A 1 74 ? -4.647 2.314 -15.162 1.00 64.12 74 VAL A CA 1
ATOM 575 C C . VAL A 1 74 ? -3.784 1.093 -15.509 1.00 64.12 74 VAL A C 1
ATOM 577 O O . VAL A 1 74 ? -2.941 1.141 -16.407 1.00 64.12 74 VAL A O 1
ATOM 580 N N . TYR A 1 75 ? -4.017 -0.036 -14.840 1.00 65.62 75 TYR A N 1
ATOM 581 C CA . TYR A 1 75 ? -3.241 -1.261 -15.000 1.00 65.62 75 TYR A CA 1
ATOM 582 C C . TYR A 1 75 ? -3.872 -2.155 -16.078 1.00 65.62 75 TYR A C 1
ATOM 584 O O . TYR A 1 75 ? -4.494 -3.174 -15.790 1.00 65.62 75 TYR A O 1
ATOM 592 N N . CYS A 1 76 ? -3.730 -1.743 -17.340 1.00 56.84 76 CYS A N 1
ATOM 593 C CA . CYS A 1 76 ? -4.261 -2.459 -18.505 1.00 56.84 76 CYS A CA 1
ATOM 594 C C . CYS A 1 76 ? -3.676 -3.884 -18.603 1.00 56.84 76 CYS A C 1
ATOM 596 O O . CYS A 1 76 ? -2.455 -4.043 -18.560 1.00 56.84 76 CYS A O 1
ATOM 598 N N . SER A 1 77 ? -4.533 -4.908 -18.724 1.00 61.53 77 SER A N 1
ATOM 599 C CA . SER A 1 77 ? -4.208 -6.331 -18.506 1.00 61.53 77 SER A CA 1
ATOM 600 C C . SER A 1 77 ? -3.139 -6.910 -19.429 1.00 61.53 77 SER A C 1
ATOM 602 O O . SER A 1 77 ? -2.427 -7.820 -19.022 1.00 61.53 77 SER A O 1
ATOM 604 N N . ASP A 1 78 ? -2.989 -6.396 -20.646 1.00 63.56 78 ASP A N 1
ATOM 605 C CA . ASP A 1 78 ? -2.314 -7.141 -21.721 1.00 63.56 78 ASP A CA 1
ATOM 606 C C . ASP A 1 78 ? -0.783 -7.181 -21.626 1.00 63.56 78 ASP A C 1
ATOM 608 O O . ASP A 1 78 ? -0.144 -7.970 -22.317 1.00 63.56 78 ASP A O 1
ATOM 612 N N . GLN A 1 79 ? -0.176 -6.360 -20.766 1.00 73.94 79 GLN A N 1
ATOM 613 C CA . GLN A 1 79 ? 1.282 -6.349 -20.553 1.00 73.94 79 GLN A CA 1
ATOM 614 C C . GLN A 1 79 ? 1.717 -7.111 -19.295 1.00 73.94 79 GLN A C 1
ATOM 616 O O . GLN A 1 79 ? 2.913 -7.229 -19.027 1.00 73.94 79 GLN A O 1
ATOM 621 N N . TRP A 1 80 ? 0.754 -7.599 -18.517 1.00 81.00 80 TRP A N 1
ATOM 622 C CA . TRP A 1 80 ? 0.998 -8.281 -17.255 1.00 81.00 80 TRP A CA 1
ATOM 623 C C . TRP A 1 80 ? 1.237 -9.776 -17.469 1.00 81.00 80 TRP A C 1
ATOM 625 O O . TRP A 1 80 ? 0.683 -10.393 -18.377 1.00 81.00 80 TRP A O 1
ATOM 635 N N . ASP A 1 81 ? 2.079 -10.364 -16.625 1.00 84.19 81 ASP A N 1
ATOM 636 C CA . ASP A 1 81 ? 2.298 -11.806 -16.588 1.00 84.19 81 ASP A CA 1
ATOM 637 C C . ASP A 1 81 ? 1.019 -12.559 -16.188 1.00 84.19 81 ASP A C 1
ATOM 639 O O . ASP A 1 81 ? 0.144 -12.036 -15.499 1.00 84.19 81 ASP A O 1
ATOM 643 N N . LEU A 1 82 ? 0.913 -13.826 -16.595 1.00 84.38 82 LEU A N 1
ATOM 644 C CA . LEU A 1 82 ? -0.279 -14.639 -16.337 1.00 84.38 82 LEU A CA 1
ATOM 645 C C . LEU A 1 82 ? -0.634 -14.698 -14.840 1.00 84.38 82 LEU A C 1
ATOM 647 O O . LEU A 1 82 ? -1.807 -14.654 -14.473 1.00 84.38 82 LEU A O 1
ATOM 651 N N . THR A 1 83 ? 0.376 -14.764 -13.968 1.00 85.25 83 THR A N 1
ATOM 652 C CA . THR A 1 83 ? 0.169 -14.817 -12.518 1.00 85.25 83 THR A CA 1
ATOM 653 C C . THR A 1 83 ? -0.370 -13.510 -11.951 1.00 85.25 83 THR A C 1
ATOM 655 O O . THR A 1 83 ? -1.318 -13.543 -11.165 1.00 85.25 83 THR A O 1
ATOM 658 N N . THR A 1 84 ? 0.150 -12.351 -12.366 1.00 86.81 84 THR A N 1
ATOM 659 C CA . THR A 1 84 ? -0.428 -11.066 -11.944 1.00 86.81 84 THR A CA 1
ATOM 660 C C . THR A 1 84 ? -1.837 -10.889 -12.493 1.00 86.81 84 THR A C 1
ATOM 662 O O . THR A 1 84 ? -2.711 -10.494 -11.728 1.00 86.8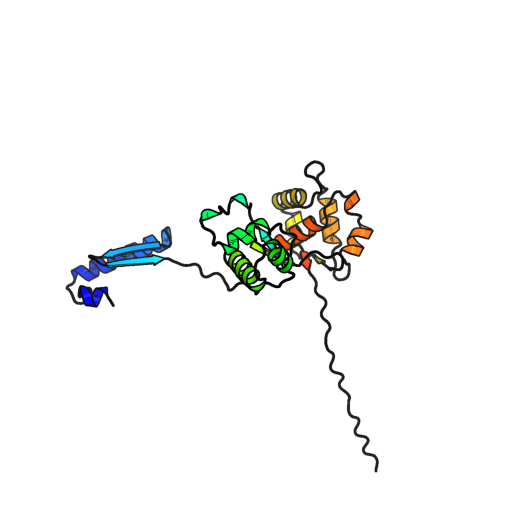1 84 THR A O 1
ATOM 665 N N . GLN A 1 85 ? -2.114 -11.261 -13.746 1.00 86.81 85 GLN A N 1
ATOM 666 C CA . GLN A 1 85 ? -3.466 -11.191 -14.319 1.00 86.81 85 GLN A CA 1
ATOM 667 C C . GLN A 1 85 ? -4.497 -12.002 -13.523 1.00 86.81 85 GLN A C 1
ATOM 669 O O . GLN A 1 85 ? -5.632 -11.556 -13.368 1.00 86.81 85 GLN A O 1
ATOM 674 N N . GLN A 1 86 ? -4.114 -13.167 -12.994 1.00 86.50 86 GLN A N 1
ATOM 675 C CA . GLN A 1 86 ? -4.998 -13.989 -12.163 1.00 86.50 86 GLN A CA 1
ATOM 676 C C . GLN A 1 86 ? -5.195 -13.422 -10.754 1.00 86.50 86 GLN A C 1
ATOM 678 O O . GLN A 1 86 ? -6.295 -13.501 -10.218 1.00 86.50 86 GLN A O 1
ATOM 683 N N . VAL A 1 87 ? -4.160 -12.829 -10.152 1.00 88.50 87 VAL A N 1
ATOM 684 C CA . VAL A 1 87 ? -4.198 -12.316 -8.770 1.00 88.50 87 VAL A CA 1
ATOM 685 C C . VAL A 1 87 ? -4.857 -10.931 -8.676 1.00 88.50 87 VAL A C 1
ATOM 687 O O . VAL A 1 87 ? -5.592 -10.654 -7.727 1.00 88.50 87 VAL A O 1
ATOM 690 N N . LEU A 1 88 ? -4.632 -10.055 -9.659 1.00 86.56 88 LEU A N 1
ATOM 691 C CA . LEU A 1 88 ? -5.064 -8.647 -9.685 1.00 86.56 88 LEU A CA 1
ATOM 692 C C . LEU A 1 88 ? -6.593 -8.455 -9.518 1.00 86.56 88 LEU A C 1
ATOM 694 O O . LEU A 1 88 ? -6.998 -7.517 -8.823 1.00 86.56 88 LEU A O 1
ATOM 698 N N . PRO A 1 89 ? -7.472 -9.330 -10.051 1.00 87.06 89 PRO A N 1
ATOM 699 C CA . PRO A 1 89 ? -8.909 -9.292 -9.794 1.00 87.06 89 PRO A CA 1
ATOM 700 C C . PRO A 1 89 ? -9.295 -9.400 -8.318 1.00 87.06 89 PRO A C 1
ATOM 702 O O . PRO A 1 89 ? -10.224 -8.707 -7.901 1.00 87.06 89 PRO A O 1
ATOM 705 N N . TYR A 1 90 ? -8.570 -10.216 -7.550 1.00 87.50 90 TYR A N 1
ATOM 706 C CA . TYR A 1 90 ? -8.866 -10.549 -6.153 1.00 87.50 90 TYR A CA 1
ATOM 707 C C . TYR A 1 90 ? -8.245 -9.574 -5.142 1.00 87.50 90 TYR A C 1
ATOM 709 O O . TYR A 1 90 ? -8.532 -9.652 -3.946 1.00 87.50 90 TYR A O 1
ATOM 717 N N . ILE A 1 91 ? -7.414 -8.634 -5.604 1.00 86.00 91 ILE A N 1
ATOM 718 C CA . ILE A 1 91 ? -6.896 -7.538 -4.782 1.00 86.00 91 ILE A CA 1
ATOM 719 C C . ILE A 1 91 ? -8.007 -6.488 -4.624 1.00 86.00 91 ILE A C 1
ATOM 721 O O . ILE A 1 91 ? -8.170 -5.581 -5.436 1.00 86.00 91 ILE A O 1
ATOM 725 N N . ASP A 1 92 ? -8.795 -6.623 -3.562 1.00 81.81 92 ASP A N 1
ATOM 726 C CA . ASP A 1 92 ? -9.902 -5.724 -3.204 1.00 81.81 92 ASP A CA 1
ATOM 727 C C . ASP A 1 92 ? -9.536 -4.722 -2.090 1.00 81.81 92 ASP A C 1
ATOM 729 O O . ASP A 1 92 ? -10.304 -3.814 -1.766 1.00 81.81 92 ASP A O 1
ATOM 733 N N . GLY A 1 93 ? -8.362 -4.893 -1.480 1.00 83.81 93 GLY A N 1
ATOM 734 C CA . GLY A 1 93 ? -7.901 -4.109 -0.342 1.00 83.81 93 GLY A CA 1
ATOM 735 C C . GLY A 1 93 ? -8.430 -4.540 1.028 1.00 83.81 93 GLY A C 1
ATOM 736 O O . GLY A 1 93 ? -8.178 -3.846 2.017 1.00 83.81 93 GLY A O 1
ATOM 737 N N . PHE A 1 94 ? -9.124 -5.678 1.117 1.00 84.88 94 PHE A N 1
ATOM 738 C CA . PHE A 1 94 ? -9.599 -6.275 2.371 1.00 84.88 94 PHE A CA 1
ATOM 739 C C . PHE A 1 94 ? -9.120 -7.715 2.561 1.00 84.88 94 PHE A C 1
ATOM 741 O O . PHE A 1 94 ? -8.882 -8.139 3.699 1.00 84.88 94 PHE A O 1
ATOM 748 N N . ASN A 1 95 ? -8.980 -8.467 1.473 1.00 88.25 95 ASN A N 1
ATOM 749 C CA . ASN A 1 95 ? -8.498 -9.833 1.482 1.00 88.25 95 ASN A CA 1
ATOM 750 C C . ASN A 1 95 ? -6.988 -9.877 1.737 1.00 88.25 95 ASN A C 1
ATOM 752 O O . ASN A 1 95 ? -6.206 -9.108 1.187 1.00 88.25 95 ASN A O 1
ATOM 756 N N . HIS A 1 96 ? -6.575 -10.790 2.612 1.00 90.62 96 HIS A N 1
ATOM 757 C CA . HIS A 1 96 ? -5.162 -11.025 2.892 1.00 90.62 96 HIS A CA 1
ATOM 758 C C . HIS A 1 96 ? -4.569 -11.988 1.862 1.00 90.62 96 HIS A C 1
ATOM 760 O O . HIS A 1 96 ? -5.303 -12.752 1.235 1.00 90.62 96 HIS A O 1
ATOM 766 N N . VAL A 1 97 ? -3.243 -11.987 1.726 1.00 91.06 97 VAL A N 1
ATOM 767 C CA . VAL A 1 97 ? -2.524 -12.763 0.702 1.00 91.06 97 VAL A CA 1
ATOM 768 C C . VAL A 1 97 ? -2.913 -14.245 0.695 1.00 91.06 97 VAL A C 1
ATOM 770 O O . VAL A 1 97 ? -3.169 -14.787 -0.376 1.00 91.06 97 VAL A O 1
ATOM 773 N N . ALA A 1 98 ? -3.056 -14.891 1.858 1.00 90.75 98 ALA A N 1
ATOM 774 C CA . ALA A 1 98 ? -3.457 -16.304 1.893 1.00 90.75 98 ALA A CA 1
ATOM 775 C C . ALA A 1 98 ? -4.878 -16.557 1.357 1.00 90.75 98 ALA A C 1
ATOM 777 O O . ALA A 1 98 ? -5.123 -17.579 0.723 1.00 90.75 98 ALA A O 1
ATOM 778 N N . ARG A 1 99 ? -5.814 -15.626 1.576 1.00 91.50 99 ARG A N 1
ATOM 779 C CA . ARG A 1 99 ? -7.173 -15.729 1.031 1.00 91.50 99 ARG A CA 1
ATOM 780 C C . ARG A 1 99 ? -7.202 -15.456 -0.466 1.00 91.50 99 ARG A C 1
ATOM 782 O O . ARG A 1 99 ? -7.908 -16.151 -1.181 1.00 91.50 99 ARG A O 1
ATOM 789 N N . ILE A 1 100 ? -6.408 -14.493 -0.928 1.00 91.50 100 ILE A N 1
ATOM 790 C CA . ILE A 1 100 ? -6.241 -14.215 -2.358 1.00 91.50 100 ILE A CA 1
ATOM 791 C C . ILE A 1 100 ? -5.686 -15.451 -3.073 1.00 91.50 100 ILE A C 1
ATOM 793 O O . ILE A 1 100 ? -6.200 -15.822 -4.118 1.00 91.50 100 ILE A O 1
ATOM 797 N N . ALA A 1 101 ? -4.695 -16.126 -2.486 1.00 92.56 101 ALA A N 1
ATOM 798 C CA . ALA A 1 101 ? -4.149 -17.369 -3.026 1.00 92.56 101 ALA A CA 1
ATOM 799 C C . ALA A 1 101 ? -5.209 -18.477 -3.149 1.00 92.56 101 ALA A C 1
ATOM 801 O O . ALA A 1 101 ? -5.280 -19.144 -4.175 1.00 92.56 101 ALA A O 1
ATOM 802 N N . ALA A 1 102 ? -6.071 -18.625 -2.138 1.00 92.69 102 ALA A N 1
ATOM 803 C CA . ALA A 1 102 ? -7.159 -19.601 -2.165 1.00 92.69 102 ALA A CA 1
ATOM 804 C C . ALA A 1 102 ? -8.261 -19.261 -3.187 1.00 92.69 102 ALA A C 1
ATOM 806 O O . ALA A 1 102 ? -8.804 -20.165 -3.810 1.00 92.69 102 ALA A O 1
ATOM 807 N N . GLU A 1 103 ? -8.604 -17.980 -3.361 1.00 91.81 103 GLU A N 1
ATOM 808 C CA . GLU A 1 103 ? -9.627 -17.545 -4.327 1.00 91.81 103 GLU A CA 1
ATOM 809 C C . GLU A 1 103 ? -9.109 -17.563 -5.775 1.00 91.81 103 GLU A C 1
ATOM 811 O O . GLU A 1 103 ? -9.870 -17.863 -6.690 1.00 91.81 103 GLU A O 1
ATOM 816 N N . ALA A 1 104 ? -7.819 -17.287 -5.981 1.00 89.69 104 ALA A N 1
ATOM 817 C CA . ALA A 1 104 ? -7.176 -17.337 -7.292 1.00 89.69 104 ALA A CA 1
ATOM 818 C C . ALA A 1 104 ? -6.759 -18.755 -7.725 1.00 89.69 104 ALA A C 1
ATOM 820 O O . ALA A 1 104 ? -6.368 -18.922 -8.875 1.00 89.69 104 ALA A O 1
ATOM 821 N N . ASP A 1 105 ? -6.829 -19.748 -6.830 1.00 90.81 105 ASP A N 1
ATOM 822 C CA . ASP A 1 105 ? -6.309 -21.112 -7.032 1.00 90.81 105 ASP A CA 1
ATOM 823 C C . ASP A 1 105 ? -4.817 -21.131 -7.434 1.00 90.81 105 ASP A C 1
ATOM 825 O O . ASP A 1 105 ? -4.376 -21.847 -8.332 1.00 90.81 105 ASP A O 1
ATOM 829 N N . VAL A 1 106 ? -4.020 -20.290 -6.764 1.00 91.25 106 VAL A N 1
ATOM 830 C CA . VAL A 1 106 ? -2.573 -20.149 -6.990 1.00 91.25 106 VAL A CA 1
ATOM 831 C C . VAL A 1 106 ? -1.817 -20.463 -5.702 1.00 91.25 106 VAL A C 1
ATOM 833 O O . VAL A 1 106 ? -2.251 -20.124 -4.601 1.00 91.25 106 VAL A O 1
ATOM 836 N N . GLU A 1 107 ? -0.639 -21.079 -5.817 1.00 92.75 107 GLU A N 1
ATOM 837 C CA . GLU A 1 107 ? 0.215 -21.349 -4.661 1.00 92.75 107 GLU A CA 1
ATOM 838 C C . GLU A 1 107 ? 0.562 -20.056 -3.897 1.00 92.75 107 GLU A C 1
ATOM 840 O O . GLU A 1 107 ? 1.017 -19.065 -4.470 1.00 92.75 107 GLU A O 1
ATOM 845 N N . ASN A 1 108 ? 0.419 -20.076 -2.568 1.00 91.31 108 ASN A N 1
ATOM 846 C CA . ASN A 1 108 ? 0.642 -18.908 -1.710 1.00 91.31 108 ASN A CA 1
ATOM 847 C C . ASN A 1 108 ? 2.046 -18.292 -1.886 1.00 91.31 108 ASN A C 1
ATOM 849 O O . ASN A 1 108 ? 2.191 -17.071 -1.933 1.00 91.31 108 ASN A O 1
ATOM 853 N N . ASN A 1 109 ? 3.088 -19.111 -2.048 1.00 91.38 109 ASN A N 1
ATOM 854 C CA . ASN A 1 109 ? 4.444 -18.603 -2.272 1.00 91.38 109 ASN A CA 1
ATOM 855 C C . ASN A 1 109 ? 4.559 -17.799 -3.573 1.00 91.38 109 ASN A C 1
ATOM 857 O O . ASN A 1 109 ? 5.180 -16.737 -3.576 1.00 91.38 109 ASN A O 1
ATOM 861 N N . LEU A 1 110 ? 3.892 -18.248 -4.638 1.00 90.19 110 LEU A N 1
ATOM 862 C CA . LEU A 1 110 ? 3.865 -17.548 -5.917 1.00 90.19 110 LEU A CA 1
ATOM 863 C C . LEU A 1 110 ? 3.097 -16.227 -5.811 1.00 90.19 110 LEU A C 1
ATOM 865 O O . LEU A 1 110 ? 3.573 -15.200 -6.294 1.00 90.19 110 LEU A O 1
ATOM 869 N N . VAL A 1 111 ? 1.967 -16.212 -5.093 1.00 91.62 111 VAL A N 1
ATOM 870 C CA . VAL A 1 111 ? 1.219 -14.974 -4.815 1.00 91.62 111 VAL A CA 1
ATOM 871 C C . VAL A 1 111 ? 2.052 -13.999 -3.979 1.00 91.62 111 VAL A C 1
ATOM 873 O O . VAL A 1 111 ? 2.061 -12.806 -4.274 1.00 91.62 111 VAL A O 1
ATOM 876 N N . LYS A 1 112 ? 2.811 -14.472 -2.982 1.00 91.62 112 LYS A N 1
ATOM 877 C CA . LYS A 1 112 ? 3.730 -13.624 -2.205 1.00 91.62 112 LYS A CA 1
ATOM 878 C C . LYS A 1 112 ? 4.788 -12.974 -3.087 1.00 91.62 112 LYS A C 1
ATOM 880 O O . LYS A 1 112 ? 4.963 -11.761 -2.995 1.00 91.62 112 LYS A O 1
ATOM 885 N N . SER A 1 113 ? 5.446 -13.741 -3.955 1.00 90.38 113 SER A N 1
ATOM 886 C CA . SER A 1 113 ? 6.429 -13.208 -4.907 1.00 90.38 113 SER A CA 1
ATOM 887 C C . SER A 1 113 ? 5.794 -12.232 -5.901 1.00 90.38 113 SER A C 1
ATOM 889 O O . SER A 1 113 ? 6.344 -11.164 -6.159 1.00 90.38 113 SER A O 1
ATOM 891 N N . CYS A 1 114 ? 4.596 -12.541 -6.397 1.00 90.31 114 CYS A N 1
ATOM 892 C CA . CYS A 1 114 ? 3.822 -11.667 -7.275 1.00 90.31 114 CYS A CA 1
ATOM 893 C C . CYS A 1 114 ? 3.501 -10.323 -6.599 1.00 90.31 114 CYS A C 1
ATOM 895 O O . CYS A 1 114 ? 3.808 -9.259 -7.133 1.00 90.31 114 CYS A O 1
ATOM 897 N N . VAL A 1 115 ? 2.937 -10.348 -5.389 1.00 90.69 115 VAL A N 1
ATOM 898 C CA . VAL A 1 115 ? 2.615 -9.134 -4.624 1.00 90.69 115 VAL A CA 1
ATOM 899 C C . VAL A 1 115 ? 3.885 -8.365 -4.250 1.00 90.69 115 VAL A C 1
ATOM 901 O O . VAL A 1 115 ? 3.886 -7.137 -4.290 1.00 90.69 115 VAL A O 1
ATOM 904 N N . GLN A 1 116 ? 4.984 -9.055 -3.942 1.00 90.88 116 GLN A N 1
ATOM 905 C CA . GLN A 1 116 ? 6.279 -8.429 -3.676 1.00 90.88 116 GLN A CA 1
ATOM 906 C C . GLN A 1 116 ? 6.786 -7.639 -4.890 1.00 90.88 116 GLN A C 1
ATOM 908 O O . GLN A 1 116 ? 7.250 -6.508 -4.731 1.00 90.88 116 GLN A O 1
ATOM 913 N N . ASN A 1 117 ? 6.630 -8.187 -6.098 1.00 89.75 117 ASN A N 1
ATOM 914 C CA . ASN A 1 117 ? 6.954 -7.489 -7.341 1.00 89.75 117 ASN A CA 1
ATOM 915 C C . ASN A 1 117 ? 6.041 -6.273 -7.556 1.00 89.75 117 ASN A C 1
ATOM 917 O O . ASN A 1 117 ? 6.525 -5.189 -7.876 1.00 89.75 117 ASN A O 1
ATOM 921 N N . LEU A 1 118 ? 4.735 -6.398 -7.302 1.00 87.69 118 LEU A N 1
ATOM 922 C CA . LEU A 1 118 ? 3.804 -5.263 -7.394 1.00 87.69 118 LEU A CA 1
ATOM 923 C C . LEU A 1 118 ? 4.164 -4.130 -6.418 1.00 87.69 118 LEU A C 1
ATOM 925 O O . LEU A 1 118 ? 4.022 -2.951 -6.748 1.00 87.69 118 LEU A O 1
ATOM 929 N N . VAL A 1 119 ? 4.670 -4.475 -5.233 1.00 89.19 119 VAL A N 1
ATOM 930 C CA . VAL A 1 119 ? 5.162 -3.509 -4.240 1.00 89.19 119 VAL A CA 1
ATOM 931 C C . VAL A 1 119 ? 6.475 -2.870 -4.687 1.00 89.19 119 VAL A C 1
ATOM 933 O O . VAL A 1 119 ? 6.654 -1.668 -4.500 1.00 89.19 119 VAL A O 1
ATOM 936 N N . TYR A 1 120 ? 7.374 -3.632 -5.317 1.00 87.75 120 TYR A N 1
ATOM 937 C CA . TYR A 1 120 ? 8.624 -3.113 -5.880 1.00 87.75 120 TYR A CA 1
ATOM 938 C C . TYR A 1 120 ? 8.383 -2.021 -6.927 1.00 87.75 120 TYR A C 1
ATOM 940 O O . TYR A 1 120 ? 9.041 -0.981 -6.905 1.00 87.75 120 TYR A O 1
ATOM 948 N N . TYR A 1 121 ? 7.404 -2.234 -7.810 1.00 84.88 121 TYR A N 1
ATOM 949 C CA . TYR A 1 121 ? 7.026 -1.260 -8.835 1.00 84.88 121 TYR A CA 1
ATOM 950 C C . TYR A 1 121 ? 6.146 -0.116 -8.309 1.00 84.88 121 TYR A C 1
ATOM 952 O O . TYR A 1 121 ? 5.866 0.818 -9.055 1.00 84.88 121 TYR A O 1
ATOM 960 N N . GLY A 1 122 ? 5.736 -0.152 -7.036 1.00 82.12 122 GLY A N 1
ATOM 961 C CA . GLY A 1 122 ? 4.909 0.890 -6.424 1.00 82.12 122 GLY A CA 1
ATOM 962 C C . GLY A 1 122 ? 3.447 0.878 -6.875 1.00 82.12 122 GLY A C 1
ATOM 963 O O . GLY A 1 122 ? 2.762 1.879 -6.713 1.00 82.12 122 GLY A O 1
ATOM 964 N N . VAL A 1 123 ? 2.966 -0.241 -7.422 1.00 84.69 123 VAL A N 1
ATOM 965 C CA . VAL A 1 123 ? 1.566 -0.424 -7.850 1.00 84.69 123 VAL A CA 1
ATOM 966 C C . VAL A 1 123 ? 0.666 -0.685 -6.640 1.00 84.69 123 VAL A C 1
ATOM 968 O O . VAL A 1 123 ? -0.457 -0.187 -6.533 1.00 84.69 123 VAL A O 1
ATOM 971 N N . VAL A 1 124 ? 1.188 -1.466 -5.692 1.00 87.38 124 VAL A N 1
ATOM 972 C CA . VAL A 1 124 ? 0.465 -1.939 -4.512 1.00 87.38 124 VAL A CA 1
ATOM 973 C C . VAL A 1 124 ? 1.207 -1.546 -3.240 1.00 87.38 124 VAL A C 1
ATOM 975 O O . VAL A 1 124 ? 2.432 -1.614 -3.160 1.00 87.38 124 VAL A O 1
ATOM 978 N N . THR A 1 125 ? 0.451 -1.195 -2.203 1.00 88.06 125 THR A N 1
ATOM 979 C CA . THR A 1 125 ? 0.948 -1.063 -0.829 1.00 88.06 125 THR A CA 1
ATOM 980 C C . THR A 1 125 ? 0.420 -2.181 0.052 1.00 88.06 125 THR A C 1
ATOM 982 O O . THR A 1 125 ? -0.695 -2.668 -0.124 1.00 88.06 125 THR A O 1
ATOM 985 N N . LEU A 1 126 ? 1.234 -2.593 1.022 1.00 89.81 126 LEU A N 1
ATOM 986 C CA . LEU A 1 126 ? 0.869 -3.619 1.994 1.00 89.81 126 LEU A CA 1
ATOM 987 C C . LEU A 1 126 ? 0.425 -2.966 3.292 1.00 89.81 126 LEU A C 1
ATOM 989 O O . LEU A 1 1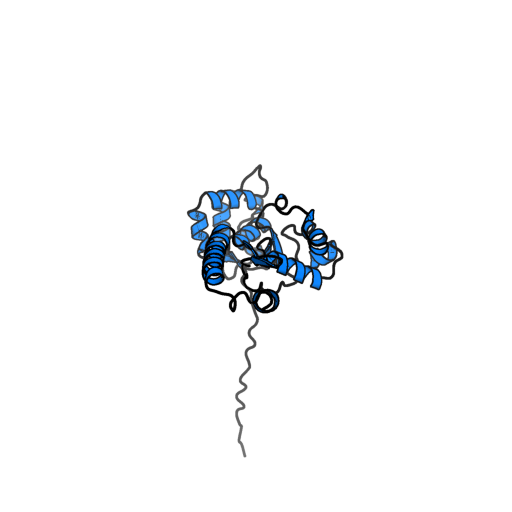26 ? 1.199 -2.247 3.931 1.00 89.81 126 LEU A O 1
ATOM 993 N N . ILE A 1 127 ? -0.786 -3.291 3.729 1.00 90.88 127 ILE A N 1
ATOM 994 C CA . ILE A 1 127 ? -1.270 -2.929 5.057 1.00 90.88 127 ILE A CA 1
ATOM 995 C C . ILE A 1 127 ? -1.482 -4.182 5.915 1.00 90.88 127 ILE A C 1
ATOM 997 O O . ILE A 1 127 ? -1.698 -5.280 5.399 1.00 90.88 127 ILE A O 1
ATOM 1001 N N . PRO A 1 128 ? -1.431 -4.065 7.250 1.00 88.19 128 PRO A N 1
ATOM 1002 C CA . PRO A 1 128 ? -1.851 -5.155 8.118 1.00 88.19 128 PRO A CA 1
ATOM 1003 C C . PRO A 1 128 ? -3.358 -5.417 8.018 1.00 88.19 128 PRO A C 1
ATOM 1005 O O . PRO A 1 128 ? -4.149 -4.474 7.962 1.00 88.19 128 PRO A O 1
ATOM 1008 N N . ILE A 1 129 ? -3.757 -6.690 8.118 1.00 89.44 129 ILE 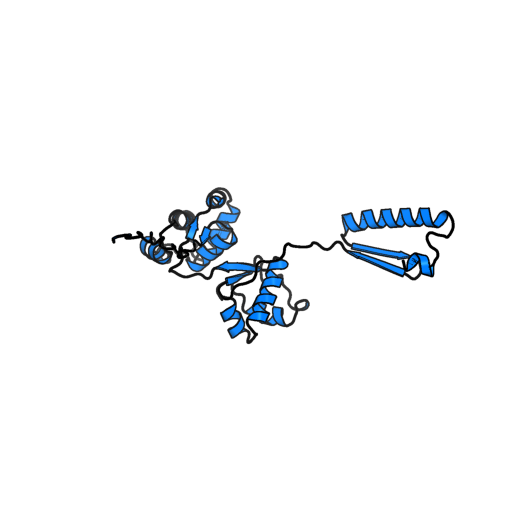A N 1
ATOM 1009 C CA . ILE A 1 129 ? -5.168 -7.084 8.197 1.00 89.44 129 ILE A CA 1
ATOM 1010 C C . ILE A 1 129 ? -5.915 -6.348 9.319 1.00 89.44 129 ILE A C 1
ATOM 1012 O O . ILE A 1 129 ? -5.442 -6.230 10.458 1.00 89.44 129 ILE A O 1
ATOM 1016 N N . PHE A 1 130 ? -7.115 -5.871 8.993 1.00 88.12 130 PHE A N 1
ATOM 1017 C CA . PHE A 1 130 ? -8.023 -5.272 9.960 1.00 88.12 130 PHE A CA 1
ATOM 1018 C C . PHE A 1 130 ? -8.632 -6.346 10.868 1.00 88.12 130 PHE A C 1
ATOM 1020 O O . PHE A 1 130 ? -9.284 -7.280 10.406 1.00 88.12 130 PHE A O 1
ATOM 1027 N N . GLN A 1 131 ? -8.463 -6.182 12.177 1.00 86.81 131 GLN A N 1
ATOM 1028 C CA . GLN A 1 131 ? -9.103 -7.000 13.203 1.00 86.81 131 GLN A CA 1
ATOM 1029 C C . GLN A 1 131 ? -9.559 -6.085 14.339 1.00 86.81 131 GLN A C 1
ATOM 1031 O O . GLN A 1 131 ? -8.841 -5.162 14.717 1.00 86.81 131 GLN A O 1
ATOM 1036 N N . TYR A 1 132 ? -10.724 -6.353 14.931 1.00 86.94 132 TYR A N 1
ATOM 1037 C CA . TYR A 1 132 ? -11.238 -5.529 16.035 1.00 86.94 132 TYR A CA 1
ATOM 1038 C C . TYR A 1 132 ? -10.370 -5.602 17.304 1.00 86.94 132 TYR A C 1
ATOM 1040 O O . TYR A 1 132 ? -10.394 -4.683 18.117 1.00 86.94 132 TYR A O 1
ATOM 1048 N N . SER A 1 133 ? -9.585 -6.670 17.473 1.00 87.12 133 SER A N 1
ATOM 1049 C CA . SER A 1 133 ? -8.598 -6.813 18.551 1.00 87.12 133 SER A CA 1
ATOM 1050 C C . SER A 1 133 ? -7.348 -5.949 18.354 1.00 87.12 133 SER A C 1
ATOM 1052 O O . SER A 1 133 ? -6.567 -5.787 19.292 1.00 87.12 133 SER A O 1
ATOM 1054 N N . ASN A 1 134 ? -7.133 -5.396 17.156 1.00 87.94 134 ASN A N 1
ATOM 1055 C CA . ASN A 1 134 ? -5.952 -4.596 16.874 1.00 87.94 134 ASN A CA 1
ATOM 1056 C C . ASN A 1 134 ? -5.979 -3.271 17.628 1.00 87.94 134 ASN A C 1
ATOM 1058 O O . ASN A 1 134 ? -7.026 -2.650 17.818 1.00 87.94 134 ASN A O 1
ATOM 1062 N N . ILE A 1 135 ? -4.781 -2.826 17.996 1.00 89.31 135 ILE A N 1
ATOM 1063 C CA . ILE A 1 135 ? -4.537 -1.526 18.607 1.00 89.31 135 ILE A CA 1
ATOM 1064 C C . ILE A 1 135 ? -3.852 -0.654 17.562 1.00 89.31 135 ILE A C 1
ATOM 1066 O O . ILE A 1 135 ? -2.837 -1.042 16.969 1.00 89.31 135 ILE A O 1
ATOM 1070 N N . TYR A 1 136 ? -4.410 0.529 17.353 1.00 89.44 136 TYR A N 1
ATOM 1071 C CA . TYR A 1 136 ? -3.875 1.536 16.450 1.00 89.44 136 TYR A CA 1
ATOM 1072 C C . TYR A 1 136 ? -3.466 2.758 17.260 1.00 89.44 136 TYR A C 1
ATOM 1074 O O . TYR A 1 136 ? -4.112 3.111 18.243 1.00 89.44 136 TYR A O 1
ATOM 1082 N N . ALA A 1 137 ? -2.373 3.388 16.852 1.00 89.12 137 ALA A N 1
ATOM 1083 C CA . ALA A 1 137 ? -1.893 4.620 17.451 1.00 89.12 137 ALA A CA 1
ATOM 1084 C C . ALA A 1 137 ? -1.741 5.692 16.381 1.00 89.12 137 ALA A C 1
ATOM 1086 O O . ALA A 1 137 ? -1.294 5.410 15.266 1.00 89.12 137 ALA A O 1
ATOM 1087 N N . THR A 1 138 ? -2.092 6.921 16.738 1.00 89.75 138 THR A N 1
ATOM 1088 C CA . THR A 1 138 ? -1.911 8.087 15.876 1.00 89.75 138 THR A CA 1
ATOM 1089 C C . THR A 1 138 ? -0.438 8.423 15.680 1.00 89.75 138 THR A C 1
ATOM 1091 O O . THR A 1 138 ? 0.406 8.218 16.556 1.00 89.75 138 THR A O 1
ATOM 1094 N N . THR A 1 139 ? -0.114 8.928 14.492 1.00 88.06 139 THR A N 1
ATOM 1095 C CA . THR A 1 139 ? 1.204 9.472 14.160 1.00 88.06 139 THR A CA 1
ATOM 1096 C C . THR A 1 139 ? 1.129 11.005 14.128 1.00 88.06 139 THR A C 1
ATOM 1098 O O . THR A 1 139 ? 0.048 11.572 13.941 1.00 88.06 139 THR A O 1
ATOM 1101 N N . PRO A 1 140 ? 2.259 11.728 14.257 1.00 84.06 140 PRO A N 1
ATOM 1102 C CA . PRO A 1 140 ? 2.266 13.191 14.142 1.00 84.06 140 PRO A CA 1
ATOM 1103 C C . PRO A 1 140 ? 1.782 13.699 12.774 1.00 84.06 140 PRO A C 1
ATOM 1105 O O . PRO A 1 140 ? 1.414 14.867 12.657 1.00 84.06 140 PRO A O 1
ATOM 1108 N N . LYS A 1 141 ? 1.730 12.834 11.748 1.00 84.00 141 LYS A N 1
ATOM 1109 C CA . LYS A 1 141 ? 1.181 13.172 10.429 1.00 84.00 141 LYS A CA 1
ATOM 1110 C C . LYS A 1 141 ? -0.322 13.445 10.461 1.00 84.00 141 LYS A C 1
ATOM 1112 O O . LYS A 1 141 ? -0.814 14.083 9.540 1.00 84.00 141 LYS A O 1
ATOM 1117 N N . LEU A 1 142 ? -1.032 13.069 11.529 1.00 84.06 142 LEU A N 1
ATOM 1118 C CA . LEU A 1 142 ? -2.433 13.447 11.718 1.00 84.06 142 LEU A CA 1
ATOM 1119 C C . LEU A 1 142 ? -2.640 14.972 11.690 1.00 84.06 142 LEU A C 1
ATOM 1121 O O . LEU A 1 142 ? -3.688 15.430 11.252 1.00 84.06 142 LEU A O 1
ATOM 1125 N N . LYS A 1 143 ? -1.630 15.767 12.074 1.00 83.62 143 LYS A N 1
ATOM 1126 C CA . LYS A 1 143 ? -1.693 17.233 11.954 1.00 83.62 143 LYS A CA 1
ATOM 1127 C C . LYS A 1 143 ? -1.851 17.693 10.502 1.00 83.62 143 LYS A C 1
ATOM 1129 O O . LYS A 1 143 ? -2.631 18.598 10.242 1.00 83.62 143 LYS A O 1
ATOM 1134 N N . LYS A 1 144 ? -1.210 17.002 9.553 1.00 84.38 144 LYS A N 1
ATOM 1135 C CA . LYS A 1 144 ? -1.332 17.307 8.118 1.00 84.38 144 LYS A CA 1
ATOM 1136 C C . LYS A 1 144 ? -2.759 17.112 7.608 1.00 84.38 144 LYS A C 1
ATOM 1138 O O . LYS A 1 144 ? -3.202 17.865 6.755 1.00 84.38 144 LYS A O 1
ATOM 1143 N N . LEU A 1 145 ? -3.502 16.156 8.175 1.00 82.94 145 LEU A N 1
ATOM 1144 C CA . LEU A 1 145 ? -4.924 15.981 7.867 1.00 82.94 145 LEU A CA 1
ATOM 1145 C C . LEU A 1 145 ? -5.761 17.196 8.295 1.00 82.94 145 LEU A C 1
ATOM 1147 O O . LEU A 1 145 ? -6.779 17.472 7.674 1.00 82.94 145 LEU A O 1
ATOM 1151 N N . ALA A 1 146 ? -5.366 17.926 9.340 1.00 82.25 146 ALA A N 1
ATOM 1152 C CA . ALA A 1 146 ? -6.075 19.137 9.754 1.00 82.25 146 ALA A CA 1
ATOM 1153 C C . ALA A 1 146 ? -5.767 20.343 8.847 1.00 82.25 146 ALA A C 1
ATOM 1155 O O . ALA A 1 146 ? -6.621 21.210 8.688 1.00 82.25 146 ALA A O 1
ATOM 1156 N N . GLU A 1 147 ? -4.579 20.381 8.242 1.00 87.50 147 GLU A N 1
ATOM 1157 C CA . GLU A 1 147 ? -4.108 21.492 7.404 1.00 87.50 147 GLU A CA 1
ATOM 1158 C C . GLU A 1 147 ? -4.520 21.346 5.928 1.00 87.50 147 GLU A C 1
ATOM 1160 O O . GLU A 1 147 ? -4.869 22.335 5.287 1.00 87.50 147 GLU A O 1
ATOM 1165 N N . ASP A 1 148 ? -4.512 20.125 5.384 1.00 90.88 148 ASP A N 1
ATOM 1166 C CA . ASP A 1 148 ? -4.751 19.868 3.960 1.00 90.88 148 ASP A CA 1
ATOM 1167 C C . ASP A 1 148 ? -6.225 19.550 3.653 1.00 90.88 148 ASP A C 1
ATOM 1169 O O . ASP A 1 148 ? -6.753 18.498 4.024 1.00 90.88 148 ASP A O 1
ATOM 1173 N N . HIS A 1 149 ? -6.888 20.442 2.912 1.00 87.56 149 HIS A N 1
ATOM 1174 C CA . HIS A 1 149 ? -8.289 20.278 2.524 1.00 87.56 149 HIS A CA 1
ATOM 1175 C C . HIS A 1 149 ? -8.522 19.158 1.495 1.00 87.56 149 HIS A C 1
ATOM 1177 O O . HIS A 1 149 ? -9.563 18.497 1.525 1.00 87.56 149 HIS A O 1
ATOM 1183 N N . VAL A 1 150 ? -7.560 18.892 0.605 1.00 89.19 150 VAL A N 1
ATOM 1184 C CA . VAL A 1 150 ? -7.679 17.825 -0.403 1.00 89.19 150 VAL A CA 1
ATOM 1185 C C . VAL A 1 150 ? -7.632 16.468 0.288 1.00 89.19 150 VAL A C 1
ATOM 1187 O O . VAL A 1 150 ? -8.461 15.592 0.023 1.00 89.19 150 VAL A O 1
ATOM 1190 N N . LEU A 1 151 ? -6.713 16.309 1.243 1.00 86.75 151 LEU A N 1
ATOM 1191 C CA . LEU A 1 151 ? -6.613 15.092 2.042 1.00 86.75 151 LEU A CA 1
ATOM 1192 C C . LEU A 1 151 ? -7.873 14.865 2.890 1.00 86.75 151 LEU A C 1
ATOM 1194 O O . LEU A 1 151 ? -8.334 13.730 3.012 1.00 86.75 151 LEU A O 1
ATOM 1198 N N . GLN A 1 152 ? -8.475 15.933 3.425 1.00 88.50 152 GLN A N 1
ATOM 1199 C CA . GLN A 1 152 ? -9.754 15.857 4.140 1.00 88.50 152 GLN A CA 1
ATOM 1200 C C . GLN A 1 152 ? -10.879 15.349 3.243 1.00 88.50 152 GLN A C 1
ATOM 1202 O O . GLN A 1 152 ? -11.593 14.428 3.637 1.00 88.50 152 GLN A O 1
ATOM 1207 N N . GLN A 1 153 ? -11.030 15.909 2.041 1.00 87.62 153 GLN A N 1
ATOM 1208 C CA . GLN A 1 153 ? -12.067 15.478 1.104 1.00 87.62 153 GLN A CA 1
ATOM 1209 C C . GLN A 1 153 ? -11.887 14.011 0.699 1.00 87.62 153 GLN A C 1
ATOM 1211 O O . GLN A 1 153 ? -12.854 13.249 0.751 1.00 87.62 153 GLN A O 1
ATOM 1216 N N . ARG A 1 154 ? -10.653 13.582 0.392 1.00 86.94 154 ARG A N 1
ATOM 1217 C CA . ARG A 1 154 ? -10.338 12.170 0.098 1.00 86.94 154 ARG A CA 1
ATOM 1218 C C . ARG A 1 154 ? -10.656 11.260 1.284 1.00 86.94 154 ARG A C 1
ATOM 1220 O O . ARG A 1 154 ? -11.286 10.221 1.107 1.00 86.94 154 ARG A O 1
ATOM 1227 N N . CYS A 1 155 ? -10.289 11.676 2.496 1.00 85.94 155 CYS A N 1
ATOM 1228 C CA . CYS A 1 155 ? -10.573 10.939 3.727 1.00 85.94 155 CYS A CA 1
ATOM 1229 C C . CYS A 1 155 ? -12.083 10.780 3.955 1.00 85.94 155 CYS A C 1
ATOM 1231 O O . CYS A 1 155 ? -12.549 9.679 4.240 1.00 85.94 155 CYS A O 1
ATOM 1233 N N . ILE A 1 156 ? -12.865 11.850 3.778 1.00 86.88 156 ILE A N 1
ATOM 1234 C CA . ILE A 1 156 ? -14.326 11.814 3.919 1.00 86.88 156 ILE A CA 1
ATOM 1235 C C . ILE A 1 156 ? -14.936 10.903 2.854 1.00 86.88 156 ILE A C 1
ATOM 1237 O O . ILE A 1 156 ? -15.741 10.037 3.196 1.00 86.88 156 ILE A O 1
ATOM 1241 N N . ALA A 1 157 ? -14.542 11.051 1.588 1.00 86.25 157 ALA A N 1
ATOM 1242 C CA . ALA A 1 157 ? -15.053 10.229 0.494 1.00 86.25 157 ALA A CA 1
ATOM 1243 C C . ALA A 1 157 ? -14.779 8.733 0.725 1.00 86.25 157 ALA A C 1
ATOM 1245 O O . ALA A 1 157 ? -15.668 7.906 0.524 1.00 86.25 157 ALA A O 1
ATOM 1246 N N . TYR A 1 158 ? -13.585 8.392 1.217 1.00 84.81 158 TYR A N 1
ATOM 1247 C CA . TYR A 1 158 ? -13.174 7.007 1.440 1.00 84.81 158 TYR A CA 1
ATOM 1248 C C . TYR A 1 158 ? -13.762 6.394 2.724 1.00 84.81 158 TYR A C 1
ATOM 1250 O O . TYR A 1 158 ? -14.218 5.249 2.723 1.00 84.81 158 TYR A O 1
ATOM 1258 N N . ALA A 1 159 ? -13.777 7.143 3.832 1.00 84.50 159 ALA A N 1
ATOM 1259 C CA . ALA A 1 159 ? -14.222 6.652 5.140 1.00 84.50 159 ALA A CA 1
ATOM 1260 C C . ALA A 1 159 ? -15.752 6.622 5.303 1.00 84.50 159 ALA A C 1
ATOM 1262 O O . ALA A 1 159 ? -16.265 5.942 6.198 1.00 84.50 159 ALA A O 1
ATOM 1263 N N . SER A 1 160 ? -16.496 7.345 4.465 1.00 83.81 160 SER A N 1
ATOM 1264 C CA . SER A 1 160 ? -17.958 7.389 4.545 1.00 83.81 160 SER A CA 1
ATOM 1265 C C . SER A 1 160 ? -18.591 6.055 4.145 1.00 83.81 160 SER A C 1
ATOM 1267 O O . SER A 1 160 ? -18.180 5.398 3.188 1.00 83.81 160 SER A O 1
ATOM 1269 N N . LYS A 1 161 ? -19.645 5.653 4.866 1.00 78.31 161 LYS A N 1
ATOM 1270 C CA . LYS A 1 161 ? -20.399 4.419 4.581 1.00 78.31 161 LYS A CA 1
ATOM 1271 C C . LYS A 1 161 ? -21.102 4.466 3.220 1.00 78.31 161 LYS A C 1
ATOM 1273 O O . LYS A 1 161 ? -21.240 3.435 2.569 1.00 78.31 161 LYS A O 1
ATOM 1278 N N . SER A 1 162 ? -21.562 5.644 2.804 1.00 76.69 162 SER A N 1
ATOM 1279 C CA . SER A 1 162 ? -22.207 5.865 1.511 1.00 76.69 162 SER A CA 1
ATOM 1280 C C . SER A 1 162 ? -21.855 7.256 0.981 1.00 76.69 162 SER A C 1
ATOM 1282 O O . SER A 1 162 ? -21.879 8.205 1.766 1.00 76.69 162 SER A O 1
ATOM 1284 N N . PRO A 1 163 ? -21.621 7.420 -0.334 1.00 70.81 163 PRO A N 1
ATOM 1285 C CA . PRO A 1 163 ? -21.399 8.739 -0.933 1.00 70.81 163 PRO A CA 1
ATOM 1286 C C . PRO A 1 163 ? -22.619 9.662 -0.787 1.00 70.81 163 PRO A C 1
ATOM 1288 O O . PRO A 1 163 ? -22.486 10.878 -0.846 1.00 70.81 163 PRO A O 1
ATOM 1291 N N . ARG A 1 164 ? -23.814 9.098 -0.551 1.00 71.38 164 ARG A N 1
ATOM 1292 C CA . ARG A 1 164 ? -25.054 9.863 -0.343 1.00 71.38 164 ARG A CA 1
ATOM 1293 C C . ARG A 1 164 ? -25.147 10.505 1.040 1.00 71.38 164 ARG A C 1
ATOM 1295 O O . ARG A 1 164 ? -25.936 11.424 1.230 1.00 71.38 164 ARG A O 1
ATOM 1302 N N . GLN A 1 165 ? -24.396 10.000 2.017 1.00 74.50 165 GLN A N 1
ATOM 1303 C CA . GLN A 1 165 ? -24.383 10.528 3.377 1.00 74.50 165 GLN A CA 1
ATOM 1304 C C . GLN A 1 165 ? -22.940 10.573 3.891 1.00 74.50 165 GLN A C 1
ATOM 1306 O O . GLN A 1 165 ? -22.516 9.645 4.589 1.00 74.50 165 GLN A O 1
ATOM 1311 N N . PRO A 1 166 ? -22.182 11.627 3.540 1.00 76.38 166 PRO A N 1
ATOM 1312 C CA . PRO A 1 166 ? -20.808 11.761 3.987 1.00 76.38 166 PRO A CA 1
ATOM 1313 C C . PRO A 1 166 ? -20.745 11.922 5.509 1.00 76.38 166 PRO A C 1
ATOM 1315 O O . PRO A 1 166 ? -21.609 12.551 6.128 1.00 76.38 166 PRO A O 1
ATOM 1318 N N . ALA A 1 167 ? -19.717 11.334 6.112 1.00 80.81 167 ALA A N 1
ATOM 1319 C CA . ALA A 1 167 ? -19.403 11.526 7.517 1.00 80.81 167 ALA A CA 1
ATOM 1320 C C . ALA A 1 167 ? -18.777 12.908 7.750 1.00 80.81 167 ALA A C 1
ATOM 1322 O O . ALA A 1 167 ? -18.090 13.460 6.888 1.00 80.81 167 ALA A O 1
ATOM 1323 N N . TYR A 1 168 ? -18.978 13.463 8.943 1.00 83.69 168 TYR A N 1
ATOM 1324 C CA . TYR A 1 168 ? -18.363 14.734 9.305 1.00 83.69 168 TYR A CA 1
ATOM 1325 C C . TYR A 1 168 ? -16.877 14.549 9.617 1.00 83.69 168 TYR A C 1
ATOM 1327 O O . TYR A 1 168 ? -16.493 13.665 10.388 1.00 83.69 168 TYR A O 1
ATOM 1335 N N . LEU A 1 169 ? -16.039 15.450 9.093 1.00 84.44 169 LEU A N 1
ATOM 1336 C CA . LEU A 1 169 ? -14.596 15.453 9.354 1.00 84.44 169 LEU A CA 1
ATOM 1337 C C . LEU A 1 169 ? -14.281 15.474 10.852 1.00 84.44 169 LEU A C 1
ATOM 1339 O O . LEU A 1 169 ? -13.378 14.777 11.302 1.00 84.44 169 LEU A O 1
ATOM 1343 N N . ARG A 1 170 ? -15.047 16.243 11.633 1.00 85.75 170 ARG A N 1
ATOM 1344 C CA . ARG A 1 170 ? -14.889 16.327 13.090 1.00 85.75 170 ARG A CA 1
ATOM 1345 C C . ARG A 1 170 ? -14.983 14.954 13.750 1.00 85.75 170 ARG A C 1
ATOM 1347 O O . ARG A 1 170 ? -14.202 14.657 14.646 1.00 85.75 170 ARG A O 1
ATOM 1354 N N . ASP A 1 171 ? -15.922 14.125 13.312 1.00 85.50 171 ASP A N 1
ATOM 1355 C CA . ASP A 1 171 ? -16.180 12.827 13.930 1.00 85.50 171 ASP A CA 1
ATOM 1356 C C . ASP A 1 171 ? -15.127 11.795 13.494 1.00 85.50 171 ASP A C 1
ATOM 1358 O O . ASP A 1 171 ? -14.647 11.014 14.317 1.00 85.50 171 ASP A O 1
ATOM 1362 N N . ILE A 1 172 ? -14.674 11.874 12.237 1.00 86.81 172 ILE A N 1
ATOM 1363 C CA . ILE A 1 172 ? -13.506 11.139 11.724 1.00 86.81 172 ILE A CA 1
ATOM 1364 C C . ILE A 1 172 ? -12.249 11.496 12.528 1.00 86.81 172 ILE A C 1
ATOM 1366 O O . ILE A 1 172 ? -11.555 10.618 13.043 1.00 86.81 172 ILE A O 1
ATOM 1370 N N . TYR A 1 173 ? -11.974 12.791 12.687 1.00 87.62 173 TYR A N 1
ATOM 1371 C CA . TYR A 1 173 ? -10.816 13.285 13.421 1.00 87.62 173 TYR A CA 1
ATOM 1372 C C . TYR A 1 173 ? -10.889 12.908 14.900 1.00 87.62 173 TYR A C 1
ATOM 1374 O O . TYR A 1 173 ? -9.897 12.468 15.475 1.00 87.62 173 TYR A O 1
ATOM 1382 N N . ARG A 1 174 ? -12.075 12.997 15.514 1.00 87.81 174 ARG A N 1
ATOM 1383 C CA . ARG A 1 174 ? -12.317 12.533 16.885 1.00 87.81 174 ARG A CA 1
ATOM 1384 C C . ARG A 1 174 ? -12.010 11.047 17.025 1.00 87.81 174 ARG A C 1
ATOM 1386 O O . ARG A 1 174 ? -11.435 10.647 18.034 1.00 87.81 174 ARG A O 1
ATOM 1393 N N . MET A 1 175 ? -12.366 10.232 16.037 1.00 86.50 175 MET A N 1
ATOM 1394 C CA . MET A 1 175 ? -12.069 8.804 16.064 1.00 86.50 175 MET A CA 1
ATOM 1395 C C . MET A 1 175 ? -10.570 8.536 15.970 1.00 86.50 175 MET A C 1
ATOM 1397 O O . MET A 1 175 ? -10.064 7.771 16.785 1.00 86.50 175 MET A O 1
ATOM 1401 N N . TYR A 1 176 ? -9.849 9.228 15.083 1.00 88.12 176 TYR A N 1
ATOM 1402 C CA . TYR A 1 176 ? -8.388 9.163 15.055 1.00 88.12 176 TYR A CA 1
ATOM 1403 C C . TYR A 1 176 ? -7.769 9.632 16.374 1.00 88.12 176 TYR A C 1
ATOM 1405 O O . TYR A 1 176 ? -6.965 8.912 16.949 1.00 88.12 176 TYR A O 1
ATOM 1413 N N . ALA A 1 177 ? -8.182 10.778 16.917 1.00 86.50 177 ALA A N 1
ATOM 1414 C CA . ALA A 1 177 ? -7.628 11.334 18.153 1.00 86.50 177 ALA A CA 1
ATOM 1415 C C . ALA A 1 177 ? -7.792 10.410 19.376 1.00 86.50 177 ALA A C 1
ATOM 1417 O O . ALA A 1 177 ? -6.970 10.447 20.288 1.00 86.50 177 ALA A O 1
ATOM 1418 N N . ASN A 1 178 ? -8.824 9.560 19.392 1.00 86.81 178 ASN A N 1
ATOM 1419 C CA . ASN A 1 178 ? -9.047 8.579 20.457 1.00 86.81 178 ASN A CA 1
ATOM 1420 C C . ASN A 1 178 ? -8.272 7.259 20.266 1.00 86.81 178 ASN A C 1
ATOM 1422 O O . ASN A 1 178 ? -8.309 6.414 21.162 1.00 86.81 178 ASN A O 1
ATOM 1426 N N . MET A 1 179 ? -7.571 7.064 19.141 1.00 86.38 179 MET A N 1
ATOM 1427 C CA . MET A 1 179 ? -6.700 5.905 18.919 1.00 86.38 179 MET A CA 1
ATOM 1428 C C . MET A 1 179 ? -5.380 6.086 19.677 1.00 86.38 179 MET A C 1
ATOM 1430 O O . MET A 1 179 ? -4.490 6.831 19.257 1.00 86.38 179 MET A O 1
ATOM 1434 N N . THR A 1 180 ? -5.257 5.396 20.809 1.00 84.12 180 THR A N 1
ATOM 1435 C CA . THR A 1 180 ? -4.112 5.496 21.724 1.00 84.12 180 THR A CA 1
ATOM 1436 C C . THR A 1 180 ? -3.484 4.136 22.023 1.00 84.12 180 THR A C 1
ATOM 1438 O O . THR A 1 180 ? -4.066 3.077 21.782 1.00 84.12 180 THR A O 1
ATOM 1441 N N . HIS A 1 181 ? -2.274 4.163 22.592 1.00 79.12 181 HIS A N 1
ATOM 1442 C CA . HIS A 1 181 ? -1.546 2.983 23.059 1.00 79.12 181 HIS A CA 1
ATOM 1443 C C . HIS A 1 181 ? -2.296 2.282 24.205 1.00 79.12 181 HIS A C 1
ATOM 1445 O O . HIS A 1 181 ? -2.044 2.551 25.372 1.00 79.12 181 HIS A O 1
ATOM 1451 N N . GLY A 1 182 ? -3.230 1.389 23.874 1.00 78.12 182 GLY A N 1
ATOM 1452 C CA . GLY A 1 182 ? -3.951 0.575 24.858 1.00 78.12 182 GLY A CA 1
ATOM 1453 C C . GLY A 1 182 ? -5.435 0.382 24.571 1.00 78.12 182 GLY A C 1
ATOM 1454 O O . GLY A 1 182 ? -6.025 -0.541 25.119 1.00 78.12 182 GLY A O 1
ATOM 1455 N N . THR A 1 183 ? -6.027 1.189 23.689 1.00 83.81 183 THR A N 1
ATOM 1456 C CA . THR A 1 183 ? -7.430 1.027 23.296 1.00 83.81 183 THR A CA 1
ATOM 1457 C C . THR A 1 183 ? -7.522 0.158 22.046 1.00 83.81 183 THR A C 1
ATOM 1459 O O . THR A 1 183 ? -6.872 0.432 21.035 1.00 83.81 183 THR A O 1
ATOM 1462 N N . SER A 1 184 ? -8.288 -0.934 22.113 1.00 88.56 184 SER A N 1
ATOM 1463 C CA . SER A 1 184 ? -8.529 -1.757 20.928 1.00 88.56 184 SER A CA 1
ATOM 1464 C C . SER A 1 184 ? -9.548 -1.083 20.009 1.00 88.56 184 SER A C 1
ATOM 1466 O O . SER A 1 184 ? -10.368 -0.268 20.447 1.00 88.56 184 SER A O 1
ATOM 1468 N N . MET A 1 185 ? -9.533 -1.442 18.724 1.00 86.25 185 MET A N 1
ATOM 1469 C CA . MET A 1 185 ? -10.538 -0.957 17.778 1.00 86.25 185 MET A CA 1
ATOM 1470 C C . MET A 1 185 ? -11.960 -1.355 18.212 1.00 86.25 185 MET A C 1
ATOM 1472 O O . MET A 1 185 ? -12.898 -0.591 18.005 1.00 86.25 185 MET A O 1
ATOM 1476 N N . ARG A 1 186 ? -12.123 -2.510 18.874 1.00 85.81 186 ARG A N 1
ATOM 1477 C CA . ARG A 1 186 ? -13.389 -2.943 19.485 1.00 85.81 186 ARG A CA 1
ATOM 1478 C C . ARG A 1 186 ? -13.887 -1.938 20.525 1.00 85.81 186 ARG A C 1
ATOM 1480 O O . ARG A 1 186 ? -15.012 -1.457 20.407 1.00 85.81 186 ARG A O 1
ATOM 1487 N N . ASP A 1 187 ? -13.043 -1.591 21.494 1.00 85.88 187 ASP A N 1
ATOM 1488 C CA . ASP A 1 187 ? -13.402 -0.666 22.580 1.00 85.88 187 ASP A CA 1
ATOM 1489 C C . ASP A 1 187 ? -13.660 0.748 22.046 1.00 85.88 187 ASP A C 1
ATOM 1491 O O . ASP A 1 187 ? -14.469 1.509 22.579 1.00 85.88 187 ASP A O 1
ATOM 1495 N N . LEU A 1 188 ? -12.962 1.129 20.974 1.00 84.69 188 LEU A N 1
ATOM 1496 C CA . LEU A 1 188 ? -13.191 2.387 20.275 1.00 84.69 188 LEU A CA 1
ATOM 1497 C C . LEU A 1 188 ? -14.564 2.400 19.588 1.00 84.69 188 LEU A C 1
ATOM 1499 O O . LEU A 1 188 ? -15.329 3.348 19.780 1.00 84.69 188 LEU A O 1
ATOM 1503 N N . CYS A 1 189 ? -14.898 1.343 18.841 1.00 84.62 189 CYS A N 1
ATOM 1504 C CA . CYS A 1 189 ? -16.190 1.207 18.174 1.00 84.62 189 CYS A CA 1
ATOM 1505 C C . CYS A 1 189 ? -17.354 1.204 19.170 1.00 84.62 189 CYS A C 1
ATOM 1507 O O . CYS A 1 189 ? -18.365 1.841 18.899 1.00 84.62 189 CYS A O 1
ATOM 1509 N N . GLN A 1 190 ? -17.208 0.549 20.324 1.00 85.25 190 GLN A N 1
ATOM 1510 C CA . GLN A 1 190 ? -18.260 0.495 21.343 1.00 85.25 190 GLN A CA 1
ATOM 1511 C C . GLN A 1 190 ? -18.508 1.855 22.014 1.00 85.25 190 GLN A C 1
ATOM 1513 O O . GLN A 1 190 ? -19.644 2.182 22.348 1.00 85.25 190 GLN A O 1
ATOM 1518 N N . ARG A 1 191 ? -17.460 2.671 22.192 1.00 83.31 191 ARG A N 1
ATOM 1519 C CA . ARG A 1 191 ? -17.577 4.006 22.805 1.00 83.31 191 ARG A CA 1
ATOM 1520 C C . ARG A 1 191 ? -18.107 5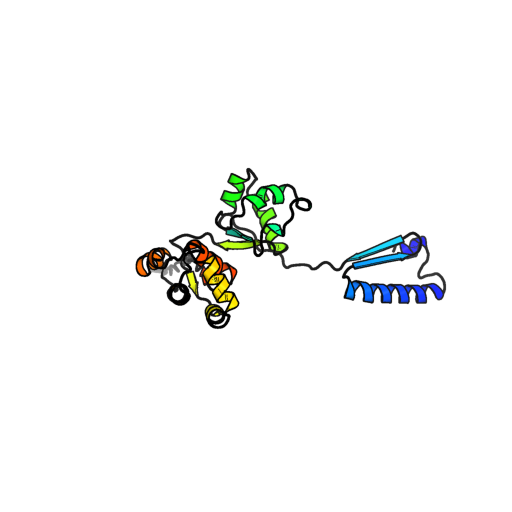.065 21.844 1.00 83.31 191 ARG A C 1
ATOM 1522 O O . ARG A 1 191 ? -18.905 5.905 22.245 1.00 83.31 191 ARG A O 1
ATOM 1529 N N . LEU A 1 192 ? -17.630 5.065 20.600 1.00 78.75 192 LEU A N 1
ATOM 1530 C CA . LEU A 1 192 ? -17.948 6.110 19.620 1.00 78.75 192 LEU A CA 1
ATOM 1531 C C . LEU A 1 192 ? -19.107 5.738 18.687 1.00 78.75 192 LEU A C 1
ATOM 1533 O O . LEU A 1 192 ? -19.665 6.631 18.059 1.00 78.75 192 LEU A O 1
ATOM 1537 N N . ASN A 1 193 ? -19.485 4.457 18.609 1.00 78.94 193 ASN A N 1
ATOM 1538 C CA . ASN A 1 193 ? -20.567 3.934 17.769 1.00 78.94 193 ASN A CA 1
ATOM 1539 C C . ASN A 1 193 ? -20.503 4.443 16.313 1.00 78.94 193 ASN A C 1
ATOM 1541 O O . ASN A 1 193 ? -21.334 5.255 15.892 1.00 78.94 193 ASN A O 1
ATOM 1545 N N . PRO A 1 194 ? -19.552 3.940 15.498 1.00 72.44 194 PRO A N 1
ATOM 1546 C CA . PRO A 1 194 ? -19.315 4.424 14.133 1.00 72.44 194 PRO A CA 1
ATOM 1547 C C . PRO A 1 194 ? -20.533 4.287 13.210 1.00 72.44 194 PRO A C 1
ATOM 1549 O O . PRO A 1 194 ? -20.678 5.068 12.270 1.00 72.44 194 PRO A O 1
ATOM 1552 N N . GLN A 1 195 ? -21.452 3.359 13.510 1.00 69.88 195 GLN A N 1
ATOM 1553 C CA . GLN A 1 195 ? -22.705 3.212 12.766 1.00 69.88 195 GLN A CA 1
ATOM 1554 C C . GLN A 1 195 ? -23.586 4.461 12.831 1.00 69.88 195 GLN A C 1
ATOM 1556 O O . GLN A 1 195 ? -24.185 4.829 11.822 1.00 69.88 195 GLN A O 1
ATOM 1561 N N . ASN A 1 196 ? -23.624 5.136 13.982 1.00 72.88 196 ASN A N 1
ATOM 1562 C CA . ASN A 1 196 ? -24.385 6.372 14.144 1.00 72.88 196 ASN A CA 1
ATOM 1563 C C . ASN A 1 196 ? -23.671 7.560 13.473 1.00 72.88 196 ASN A C 1
ATOM 1565 O O . ASN A 1 196 ? -24.299 8.479 12.960 1.00 72.88 196 ASN A O 1
ATOM 1569 N N . LEU A 1 197 ? -22.339 7.493 13.400 1.00 71.62 197 LEU A N 1
ATOM 1570 C CA . LEU A 1 197 ? -21.490 8.503 12.765 1.00 71.62 197 LEU A CA 1
ATOM 1571 C C . LEU A 1 197 ? -21.388 8.349 11.238 1.00 71.62 197 LEU A C 1
ATOM 1573 O O . LEU A 1 197 ? -20.722 9.155 10.594 1.00 71.62 197 LEU A O 1
ATOM 1577 N N . ARG A 1 198 ? -22.042 7.334 10.647 1.00 79.44 198 ARG A N 1
ATOM 1578 C CA . ARG A 1 198 ? -22.012 7.024 9.202 1.00 79.44 198 ARG A CA 1
ATOM 1579 C C . ARG A 1 198 ? -20.606 6.713 8.667 1.00 79.44 198 ARG A C 1
ATOM 1581 O O . ARG A 1 198 ? -20.356 6.826 7.465 1.00 79.44 198 ARG A O 1
ATOM 1588 N N . ILE A 1 199 ? -19.698 6.284 9.543 1.00 83.06 199 ILE A N 1
ATOM 1589 C CA . ILE A 1 199 ? -18.307 5.964 9.202 1.00 83.06 199 ILE A CA 1
ATOM 1590 C C . ILE A 1 199 ? -18.166 4.452 9.043 1.00 83.06 199 ILE A C 1
ATOM 1592 O O . ILE A 1 199 ? -18.679 3.685 9.856 1.00 83.06 199 ILE A O 1
ATOM 1596 N N . ASN A 1 200 ? -17.461 4.022 7.998 1.00 84.25 200 ASN A N 1
ATOM 1597 C CA . ASN A 1 200 ? -17.040 2.637 7.839 1.00 84.25 200 ASN A CA 1
ATOM 1598 C C . ASN A 1 200 ? -15.679 2.448 8.518 1.00 84.25 200 ASN A C 1
ATOM 1600 O O . ASN A 1 200 ? -14.668 2.984 8.061 1.00 84.25 200 ASN A O 1
ATOM 1604 N N . GLU A 1 201 ? -15.642 1.680 9.606 1.00 84.44 201 GLU A N 1
ATOM 1605 C CA . GLU A 1 201 ? -14.435 1.523 10.415 1.00 84.44 201 GLU A CA 1
ATOM 1606 C C . GLU A 1 201 ? -13.275 0.871 9.654 1.00 84.44 201 GLU A C 1
ATOM 1608 O O . GLU A 1 201 ? -12.118 1.236 9.862 1.00 84.44 201 GLU A O 1
ATOM 1613 N N . ARG A 1 202 ? -13.571 -0.061 8.739 1.00 86.31 202 ARG A N 1
ATOM 1614 C CA . ARG A 1 202 ? -12.540 -0.774 7.977 1.00 86.31 202 ARG A CA 1
ATOM 1615 C C . ARG A 1 202 ? -11.873 0.165 6.988 1.00 86.31 202 ARG A C 1
ATOM 1617 O O . ARG A 1 202 ? -10.650 0.246 6.962 1.00 86.31 202 ARG A O 1
ATOM 1624 N N . ARG A 1 203 ? -12.679 0.915 6.231 1.00 86.19 203 ARG A N 1
ATOM 1625 C CA . ARG A 1 203 ? -12.187 1.902 5.258 1.00 86.19 203 ARG A CA 1
ATOM 1626 C C . ARG A 1 203 ? -11.459 3.058 5.930 1.00 86.19 203 ARG A C 1
ATOM 1628 O O . ARG A 1 203 ? -10.444 3.511 5.415 1.00 86.19 203 ARG A O 1
ATOM 1635 N N . LEU A 1 204 ? -11.931 3.491 7.100 1.00 87.50 204 LEU A N 1
ATOM 1636 C CA . LEU A 1 204 ? -11.241 4.497 7.903 1.00 87.50 204 LEU A CA 1
ATOM 1637 C C . LEU A 1 204 ? -9.828 4.032 8.273 1.00 87.50 204 LEU A C 1
ATOM 1639 O O . LEU A 1 204 ? -8.856 4.730 8.002 1.00 87.50 204 LEU A O 1
ATOM 1643 N N . VAL A 1 205 ? -9.702 2.844 8.869 1.00 89.12 205 VAL A N 1
ATOM 1644 C CA . VAL A 1 205 ? -8.392 2.312 9.267 1.00 89.12 205 VAL A CA 1
ATOM 1645 C C . VAL A 1 205 ? -7.504 2.066 8.049 1.00 89.12 205 VAL A C 1
ATOM 1647 O O . VAL A 1 205 ? -6.317 2.373 8.094 1.00 89.12 205 VAL A O 1
ATOM 1650 N N . GLN A 1 206 ? -8.070 1.571 6.952 1.00 89.12 206 GLN A N 1
ATOM 1651 C CA . GLN A 1 206 ? -7.359 1.373 5.694 1.00 89.12 206 GLN A CA 1
ATOM 1652 C C . GLN A 1 206 ? -6.752 2.686 5.177 1.00 89.12 206 GLN A C 1
ATOM 1654 O O . GLN A 1 206 ? -5.542 2.753 4.980 1.00 89.12 206 GLN A O 1
ATOM 1659 N N . PHE A 1 207 ? -7.555 3.747 5.055 1.00 88.44 207 PHE A N 1
ATOM 1660 C CA . PHE A 1 207 ? -7.082 5.070 4.635 1.00 88.44 207 PHE A CA 1
ATOM 1661 C C . PHE A 1 207 ? -6.013 5.619 5.582 1.00 88.44 207 PHE A C 1
ATOM 1663 O O . PHE A 1 207 ? -4.966 6.095 5.149 1.00 88.44 207 PHE A O 1
ATOM 1670 N N . GLY A 1 208 ? -6.242 5.497 6.891 1.00 88.25 208 GLY A N 1
ATOM 1671 C CA . GLY A 1 208 ? -5.285 5.945 7.890 1.00 88.25 208 GLY A CA 1
ATOM 1672 C C . GLY A 1 208 ? -3.943 5.205 7.824 1.00 88.25 208 GLY A C 1
ATOM 1673 O O . GLY A 1 208 ? -2.912 5.803 8.133 1.00 88.25 208 GLY A O 1
ATOM 1674 N N . LEU A 1 209 ? -3.934 3.926 7.437 1.00 88.69 209 LEU A N 1
ATOM 1675 C CA . LEU A 1 209 ? -2.710 3.144 7.249 1.00 88.69 209 LEU A CA 1
ATOM 1676 C C . LEU A 1 209 ? -1.994 3.512 5.942 1.00 88.69 209 LEU A C 1
ATOM 1678 O O . LEU A 1 209 ? -0.775 3.669 5.974 1.00 88.69 209 LEU A O 1
ATOM 1682 N N . ILE A 1 210 ? -2.732 3.701 4.839 1.00 87.94 210 ILE A N 1
ATOM 1683 C CA . ILE A 1 210 ? -2.184 4.106 3.529 1.00 87.94 210 ILE A CA 1
ATOM 1684 C C . ILE A 1 210 ? -1.487 5.466 3.639 1.00 87.94 210 ILE A C 1
ATOM 1686 O O . ILE A 1 210 ? -0.307 5.595 3.327 1.00 87.94 210 ILE A O 1
ATOM 1690 N N . GLU A 1 211 ? -2.183 6.466 4.182 1.00 86.69 211 GLU A N 1
ATOM 1691 C CA . GLU A 1 211 ? -1.655 7.826 4.352 1.00 86.69 211 GLU A CA 1
ATOM 1692 C C . GLU A 1 211 ? -0.713 7.945 5.566 1.00 86.69 211 GLU A C 1
ATOM 1694 O O . GLU A 1 211 ? -0.196 9.017 5.892 1.00 86.69 211 GLU A O 1
ATOM 1699 N N . THR A 1 212 ? -0.437 6.833 6.260 1.00 86.19 212 THR A N 1
ATOM 1700 C CA . THR A 1 212 ? 0.434 6.743 7.448 1.00 86.19 212 THR A CA 1
ATOM 1701 C C . THR A 1 212 ? 0.026 7.661 8.614 1.00 86.19 212 THR A C 1
ATOM 1703 O O . THR A 1 212 ? 0.853 8.033 9.453 1.00 86.19 212 THR A O 1
ATOM 1706 N N . LEU A 1 213 ? -1.257 8.021 8.691 1.00 88.19 213 LEU A N 1
ATOM 1707 C CA . LEU A 1 213 ? -1.870 8.790 9.783 1.00 88.19 213 LEU A CA 1
ATOM 1708 C C . LEU A 1 213 ? -1.944 7.976 11.079 1.00 88.19 213 LEU A C 1
ATOM 1710 O O . LEU A 1 213 ? -1.857 8.522 12.182 1.00 88.19 213 LEU A O 1
ATOM 1714 N N . ILE A 1 214 ? -2.086 6.659 10.939 1.00 89.81 214 ILE A N 1
ATOM 1715 C CA . ILE A 1 214 ? -2.073 5.704 12.041 1.00 89.81 214 ILE A CA 1
ATOM 1716 C C . ILE A 1 214 ? -1.038 4.613 11.794 1.00 89.81 214 ILE A C 1
ATOM 1718 O O . ILE A 1 214 ? -0.687 4.286 10.662 1.00 89.81 214 ILE A O 1
ATOM 1722 N N . ARG A 1 215 ? -0.565 4.015 12.885 1.00 89.81 215 ARG A N 1
ATOM 1723 C CA . ARG A 1 215 ? 0.288 2.827 12.871 1.00 89.81 215 ARG A CA 1
ATOM 1724 C C . ARG A 1 215 ? -0.329 1.735 13.730 1.00 89.81 215 ARG A C 1
ATOM 1726 O O . ARG A 1 215 ? -0.869 2.012 14.803 1.00 89.81 215 ARG A O 1
ATOM 1733 N N . ARG A 1 216 ? -0.215 0.483 13.292 1.00 89.19 216 ARG A N 1
ATOM 1734 C CA . ARG A 1 216 ? -0.584 -0.669 14.123 1.00 89.19 216 ARG A CA 1
ATOM 1735 C C . ARG A 1 216 ? 0.472 -0.875 15.206 1.00 89.19 216 ARG A C 1
ATOM 1737 O O . ARG A 1 216 ? 1.669 -0.846 14.922 1.00 89.19 216 ARG A O 1
ATOM 1744 N N . VAL A 1 217 ? 0.027 -1.083 16.441 1.00 88.12 217 VAL A N 1
ATOM 1745 C CA . VAL A 1 217 ? 0.901 -1.424 17.566 1.00 88.12 217 VAL A CA 1
ATOM 1746 C C . VAL A 1 217 ? 0.845 -2.926 17.794 1.00 88.12 217 VAL A C 1
ATOM 1748 O O . VAL A 1 217 ? -0.216 -3.480 18.074 1.00 88.12 217 VAL A O 1
ATOM 1751 N N . TYR A 1 218 ? 1.999 -3.573 17.676 1.00 85.62 218 TYR A N 1
ATOM 1752 C CA . TYR A 1 218 ? 2.156 -4.992 17.962 1.00 85.62 218 TYR A CA 1
ATOM 1753 C C . TYR A 1 218 ? 2.630 -5.181 19.401 1.00 85.62 218 TYR A C 1
ATOM 1755 O O . TYR A 1 218 ? 3.511 -4.461 19.870 1.00 85.62 218 TYR A O 1
ATOM 1763 N N . LYS A 1 219 ? 2.034 -6.150 20.098 1.00 83.00 219 LYS A N 1
ATOM 1764 C CA . LYS A 1 219 ? 2.485 -6.606 21.413 1.00 83.00 219 LYS A CA 1
ATOM 1765 C C . LYS A 1 219 ? 3.274 -7.890 21.203 1.00 83.00 219 LYS A C 1
ATOM 1767 O O . LYS A 1 219 ? 2.722 -8.849 20.673 1.00 83.00 219 LYS A O 1
ATOM 1772 N N . TYR A 1 220 ? 4.533 -7.896 21.618 1.00 82.50 220 TYR A N 1
ATOM 1773 C CA . TYR A 1 220 ? 5.379 -9.083 21.577 1.00 82.50 220 TYR A CA 1
ATOM 1774 C C . TYR A 1 220 ? 5.745 -9.480 23.008 1.00 82.50 220 TYR A C 1
ATOM 1776 O O . TYR A 1 220 ? 6.104 -8.597 23.793 1.00 82.50 220 TYR A O 1
ATOM 1784 N N . PRO A 1 221 ? 5.627 -10.767 23.379 1.00 84.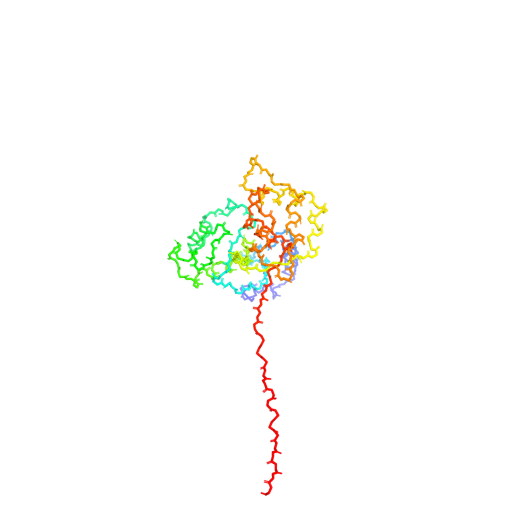75 221 PRO A N 1
ATOM 1785 C CA . PRO A 1 221 ? 6.092 -11.229 24.676 1.00 84.75 221 PRO A CA 1
ATOM 1786 C C . PRO A 1 221 ? 7.615 -11.098 24.741 1.00 84.75 221 PRO A C 1
ATOM 1788 O O . PRO A 1 221 ? 8.319 -11.453 23.797 1.00 84.75 221 PRO A O 1
ATOM 1791 N N . ILE A 1 222 ? 8.121 -10.595 25.864 1.00 86.06 222 ILE A N 1
ATOM 1792 C CA . ILE A 1 222 ? 9.554 -10.582 26.149 1.00 86.06 222 ILE A CA 1
ATOM 1793 C C . ILE A 1 222 ? 9.891 -11.794 27.012 1.00 86.06 222 ILE A C 1
ATOM 1795 O O . ILE A 1 222 ? 9.298 -12.006 28.068 1.00 86.06 222 ILE A O 1
ATOM 1799 N N . HIS A 1 223 ? 10.832 -12.612 26.552 1.00 83.62 223 HIS A N 1
ATOM 1800 C CA . HIS A 1 223 ? 11.328 -13.729 27.342 1.00 83.62 223 HIS A CA 1
ATOM 1801 C C . HIS A 1 223 ? 12.322 -13.204 28.384 1.00 83.62 223 HIS A C 1
ATOM 1803 O O . HIS A 1 223 ? 13.482 -12.930 28.071 1.00 83.62 223 HIS A O 1
ATOM 1809 N N . ILE A 1 224 ? 11.874 -13.061 29.629 1.00 85.00 224 ILE A N 1
ATOM 1810 C CA . ILE A 1 224 ? 12.744 -12.699 30.750 1.00 85.00 224 ILE A CA 1
ATOM 1811 C C . ILE A 1 224 ? 13.464 -13.975 31.193 1.00 85.00 224 ILE A C 1
ATOM 1813 O O . ILE A 1 224 ? 12.841 -14.890 31.728 1.00 85.00 224 ILE A O 1
ATOM 1817 N N . LYS A 1 225 ? 14.777 -14.065 30.950 1.00 78.38 225 LYS A N 1
ATOM 1818 C CA . LYS A 1 225 ? 15.592 -15.141 31.527 1.00 78.38 225 LYS A CA 1
ATOM 1819 C C . LYS A 1 225 ? 15.611 -14.943 33.044 1.00 78.38 225 LYS A C 1
ATOM 1821 O O . LYS A 1 225 ? 16.087 -13.917 33.518 1.00 78.38 225 LYS A O 1
ATOM 1826 N N . SER A 1 226 ? 15.065 -15.898 33.793 1.00 67.81 226 SER A N 1
ATOM 1827 C CA . SER A 1 226 ? 15.212 -15.924 35.247 1.00 67.81 226 SER A CA 1
ATOM 1828 C C . SER A 1 226 ? 16.690 -16.142 35.560 1.00 67.81 226 SER A C 1
ATOM 1830 O O . SER A 1 226 ? 17.221 -17.225 35.327 1.00 67.81 226 SER A O 1
ATOM 1832 N N . THR A 1 227 ? 17.373 -15.109 36.049 1.00 57.31 227 THR A N 1
ATOM 1833 C CA . THR A 1 227 ? 18.647 -15.290 36.743 1.00 57.31 227 THR A CA 1
ATOM 1834 C C . THR A 1 227 ? 18.320 -15.978 38.063 1.00 57.31 227 THR A C 1
ATOM 1836 O O . THR A 1 227 ? 18.085 -15.314 39.073 1.00 57.31 227 THR A O 1
ATOM 1839 N N . ARG A 1 228 ? 18.249 -17.314 38.056 1.00 53.78 228 ARG A N 1
ATOM 1840 C CA . ARG A 1 228 ? 18.472 -18.082 39.278 1.00 53.78 228 ARG A CA 1
ATOM 1841 C C . ARG A 1 228 ? 19.882 -17.714 39.726 1.00 53.78 228 ARG A C 1
ATOM 1843 O O . ARG A 1 228 ? 20.851 -18.035 39.051 1.00 53.78 228 ARG A O 1
ATOM 1850 N N . ARG A 1 229 ? 19.978 -16.918 40.791 1.00 49.94 229 ARG A N 1
ATOM 1851 C CA . ARG A 1 229 ? 21.191 -16.897 41.599 1.00 49.94 229 ARG A CA 1
ATOM 1852 C C . ARG A 1 229 ? 21.199 -18.266 42.255 1.00 49.94 229 ARG A C 1
ATOM 1854 O O . ARG A 1 229 ? 20.388 -18.495 43.149 1.00 49.94 229 ARG A O 1
ATOM 1861 N N . ASP A 1 230 ? 22.013 -19.169 41.732 1.00 49.00 230 ASP A N 1
ATOM 1862 C CA . ASP A 1 230 ? 22.469 -20.306 42.511 1.00 49.00 230 ASP A CA 1
ATOM 1863 C C . ASP A 1 230 ? 23.168 -19.693 43.729 1.00 49.00 230 ASP A C 1
ATOM 1865 O O . ASP A 1 230 ? 24.221 -19.063 43.632 1.00 49.00 230 ASP A O 1
ATOM 1869 N N . VAL A 1 231 ? 22.451 -19.696 44.850 1.00 51.41 231 VAL A N 1
ATOM 1870 C CA . VAL A 1 231 ? 23.047 -19.493 46.159 1.00 51.41 231 VAL A CA 1
ATOM 1871 C C . VAL A 1 231 ? 23.796 -20.794 46.394 1.00 51.41 231 VAL A C 1
ATOM 1873 O O . VAL A 1 231 ? 23.165 -21.814 46.651 1.00 51.41 231 VAL A O 1
ATOM 1876 N N . ASP A 1 232 ? 25.114 -20.765 46.197 1.00 45.22 232 ASP A N 1
ATOM 1877 C CA . ASP A 1 232 ? 26.013 -21.781 46.735 1.00 45.22 232 ASP A CA 1
ATOM 1878 C C . ASP A 1 232 ? 25.812 -21.805 48.260 1.00 45.22 232 ASP A C 1
ATOM 1880 O O . ASP A 1 232 ? 26.399 -21.010 48.999 1.00 45.22 232 ASP A O 1
ATOM 1884 N N . GLU A 1 233 ? 24.934 -22.692 48.728 1.00 43.50 233 GLU A N 1
ATOM 1885 C CA . GLU A 1 233 ? 24.990 -23.249 50.076 1.00 43.50 233 GLU A CA 1
ATOM 1886 C C . GLU A 1 233 ? 26.245 -24.130 50.142 1.00 43.50 233 GLU A C 1
ATOM 1888 O O . GLU A 1 233 ? 26.208 -25.330 49.888 1.00 43.50 233 GLU A O 1
ATOM 1893 N N . ASN A 1 234 ? 27.384 -23.504 50.446 1.00 44.00 234 ASN A N 1
ATOM 1894 C CA . ASN A 1 234 ? 28.491 -24.200 51.090 1.00 44.00 234 ASN A CA 1
ATOM 1895 C C . ASN A 1 234 ? 28.164 -24.286 52.588 1.00 44.00 234 ASN A C 1
ATOM 1897 O O . ASN A 1 234 ? 28.516 -23.381 53.346 1.00 44.00 234 ASN A O 1
ATOM 1901 N N . GLU A 1 235 ? 27.494 -25.362 52.999 1.00 41.44 235 GLU A N 1
ATOM 1902 C CA . GLU A 1 235 ? 27.537 -25.869 54.374 1.00 41.44 235 GLU A CA 1
ATOM 1903 C C . GLU A 1 235 ? 28.145 -27.283 54.375 1.00 41.44 235 GLU A C 1
ATOM 1905 O O . GLU A 1 235 ? 27.649 -28.176 53.690 1.00 41.44 235 GLU A O 1
ATOM 1910 N N . GLU A 1 236 ? 29.218 -27.392 55.172 1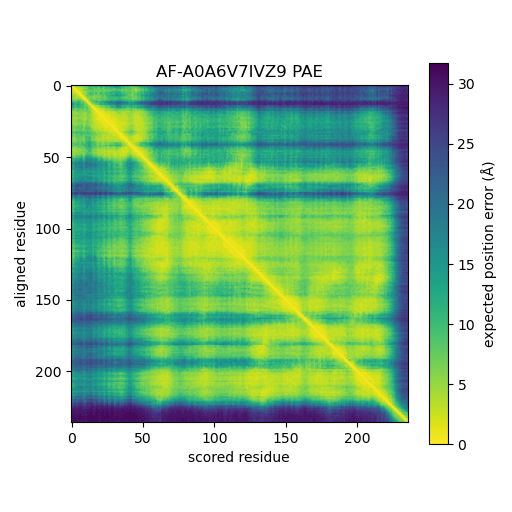.00 35.19 236 GLU A N 1
ATOM 1911 C CA . GLU A 1 236 ? 29.947 -28.569 55.702 1.00 35.19 236 GLU A CA 1
ATOM 1912 C C . GLU A 1 236 ? 30.802 -29.450 54.770 1.00 35.19 236 GLU A C 1
ATOM 1914 O O . GLU A 1 236 ? 30.286 -30.282 53.992 1.00 35.19 236 GLU A O 1
#

Solvent-accessible surface area (backbone atoms only — not comparable to full-atom values): 13912 Å² total; per-residue (Å²): 111,68,62,45,76,76,63,35,48,80,81,47,66,79,66,43,59,56,51,50,52,51,50,51,55,46,44,56,50,28,41,73,74,67,33,40,34,79,47,76,58,94,93,48,74,50,79,47,67,69,76,82,81,65,73,85,59,72,85,63,52,58,61,28,15,46,30,67,79,60,69,73,81,75,65,63,66,90,84,53,56,74,67,52,59,55,47,58,77,57,59,74,53,73,50,26,44,50,55,37,16,65,75,55,74,43,60,52,69,59,48,34,54,48,52,33,50,36,38,49,73,63,52,31,45,80,41,76,59,90,52,53,82,42,28,39,28,61,37,83,54,44,57,53,52,77,73,35,67,68,57,40,53,52,47,34,66,56,19,21,65,38,91,92,47,66,31,55,65,69,60,55,48,51,52,50,73,65,33,35,95,81,45,28,47,45,61,48,41,71,74,67,37,40,76,83,52,33,38,30,69,66,44,37,52,49,50,29,48,75,73,48,28,34,44,79,59,83,88,76,89,77,86,77,79,79,79,75,74,80,73,82,80,86,74,136

Sequence (236 aa):
MALEVENCFLSSGSDDKSRLAEMLKQVMRDLNSHKMCTLTEGTMTTHLKVVRLAAEPKPVLDHQVPIFLEDKEVYCSDQWDLTTQQVLPYIDGFNHVARIAAEADVENNLVKSCVQNLVYYGVVTLIPIFQYSNIYATTPKLKKLAEDHVLQQRCIAYASKSPRQPAYLRDIYRMYANMTHGTSMRDLCQRLNPQNLRINERRLVQFGLIETLIRRVYKYPIHIKSTRRDVDENEE

Organism: NCBI:txid1563983

Nearest PDB structures (foldseek):
  8fw5-assembly1_B  TM=8.826E-01  e=3.793E-22  Homo sapiens
  7t3a-assembly1_B  TM=8.516E-01  e=6.352E-20  Homo sapiens
  7t3c-assembly1_B  TM=8.728E-01  e=1.859E-18  Homo sapiens
  8ae6-assembly1_S  TM=8.391E-01  e=4.884E-16  Saccharomyces cerevisiae
  6cet-assembly1_N  TM=6.502E-01  e=1.104E-09  Homo sapiens

Foldseek 3Di:
DVCCVPPVLVPDDDPSVVVVVVVVVQCVVCCVPPQWDWDDDPPDIDIGHNDDQFDQFDQADQQKAKDFPDDLVVCDQPVDDPLCNLQSVVRPRQDGLNVSCVVSVHDSVSSRVSSSVCVSVVGIDIDGHDDQQWAKAFDPCLVVCVVDPVLLVVLQCQFALDPVDTFDSVLLSVLNVPRHDPDGSNNSCVVSVVVVRRTDSRSSVSSCVVSVRMDIDDDDDDDDPPPPPPPPPPDD

Radius of gyration: 28.2 Å; Cα contacts (8 Å, |Δi|>4): 280; chains: 1; bounding box: 69×50×94 Å

Secondary structure (DSSP, 8-state):
-HHHHHH-TTTS-THHHHHHHHHHHHHHHHHHHHSEEEEEETTEEEEEE----PPPPPPPPTTEEEEESS-GGGS-GGGS-HHHHHHGGG--SSS-HHHHHHHHT--HHHHHHHHHHHHHTTSEEEEEPP-TT-EEEE-TTHHHHHH-HHHHHHHHHHHBSBTTBPPPHHHHHHHHHT--TT-BHHHHHHHH-TTTTTB-HHHHHHHHHHTTSEEEEPP-----------------

InterPro domains:
  IPR009348 Nitrogen permease regulator 2-like [PF06218] (12-159)
  IPR009348 Nitrogen permease regulator 2-like [PF06218] (170-225)
  IPR009348 Nitrogen permease regulator 2-like [PTHR12991] (2-228)

Mean predicted aligned error: 11.26 Å

pLDDT: mean 81.52, std 10.74, range [35.19, 92.75]